Protein AF-W2T5T9-F1 (afdb_monomer_lite)

Foldseek 3Di:
DPPVVVVVVVVVQQQQAAADDPQFQDLVQQKKWKWKADPVDPFIAIEIWGPQHQFKIKFWPVNHPDQPIWMWIWGDGRVDIDIWTFPHWDDDPGMIMTTTDGDPDRNHHRPPDDQEHAHAQACDDPPDDRHDADDPVLQQVWWKKWKAFQQDDDDDPRDPVSVVVSNPRGHMDMATWGWDDDPPWTWIHGPPADSDAPSHGQTFMWTCSDPSHTYRFWTFRDKFFPDPDPPDTDRDHRPDGGIGGTTDGPHD

Sequence (252 aa):
MWLYIGLLSALQWAACMMDAEKTEWNRFGYLVKVLSEDPSEPRVIGCTGTLITPSLVLTASKCIASDKANSIVIYAKGPYHRKRAVGSIIKDGVLAVLEIHPIKDEMCPRPPAPRRLSRLPIKLSLTNAPWERINLSDLSEADCRITGFETVNGKTQLTLVSVANFSSIHATMRTPVHVLKDGDTLVVDVSSGSPVCWDDLGLPLECLLDKRGWTQVGLLHSVTRVIDDPNNFTLSECDNAAVYILYILFSD

InterPro domains:
  IPR009003 Peptidase S1, PA clan [SSF50494] (11-225)

Radius of gyration: 18.51 Å; chains: 1; bounding box: 41×60×48 Å

Structure (mmCIF, N/CA/C/O backbone):
data_AF-W2T5T9-F1
#
_entry.id   AF-W2T5T9-F1
#
loop_
_atom_site.group_PDB
_atom_site.id
_atom_site.type_symbol
_atom_site.label_atom_id
_atom_site.label_alt_id
_atom_site.label_comp_id
_atom_site.label_asym_id
_atom_site.label_entity_id
_atom_site.label_seq_id
_atom_site.pdbx_PDB_ins_code
_atom_site.Cartn_x
_atom_site.Cartn_y
_atom_site.Cartn_z
_atom_site.occupancy
_atom_site.B_iso_or_equiv
_atom_site.auth_seq_id
_atom_site.auth_comp_id
_atom_site.auth_asym_id
_atom_site.auth_atom_id
_atom_site.pdbx_PDB_model_num
ATOM 1 N N . MET A 1 1 ? -0.869 -38.887 15.220 1.00 41.12 1 MET A N 1
ATOM 2 C CA . MET A 1 1 ? -0.739 -37.924 16.340 1.00 41.12 1 MET A CA 1
ATOM 3 C C . MET A 1 1 ? 0.496 -37.008 16.250 1.00 41.12 1 MET A C 1
ATOM 5 O O . MET A 1 1 ? 0.665 -36.180 17.127 1.00 41.12 1 MET A O 1
ATOM 9 N N . TRP A 1 2 ? 1.310 -37.080 15.183 1.00 39.28 2 TRP A N 1
ATOM 10 C CA . TRP A 1 2 ? 2.491 -36.212 14.981 1.00 39.28 2 TRP A CA 1
ATOM 11 C C . TRP A 1 2 ? 2.401 -35.298 13.739 1.00 39.28 2 TRP A C 1
ATOM 13 O O . TRP A 1 2 ? 3.336 -34.571 13.440 1.00 39.28 2 TRP A O 1
ATOM 23 N N . LEU A 1 3 ? 1.260 -35.294 13.034 1.00 37.22 3 LEU A N 1
ATOM 24 C CA . LEU A 1 3 ? 1.005 -34.447 11.853 1.00 37.22 3 LEU A CA 1
ATOM 25 C C . LEU A 1 3 ? 0.236 -33.150 12.173 1.00 37.22 3 LEU A C 1
ATOM 27 O O . LEU A 1 3 ? 0.246 -32.223 11.374 1.00 37.22 3 LEU A O 1
ATOM 31 N N . TYR A 1 4 ? -0.382 -33.049 13.356 1.00 38.44 4 TYR A N 1
ATOM 32 C CA . TYR A 1 4 ? -1.163 -31.871 13.767 1.00 38.44 4 TYR A CA 1
ATOM 33 C C . TYR A 1 4 ? -0.335 -30.787 14.477 1.00 38.44 4 TYR A C 1
ATOM 35 O O . TYR A 1 4 ? -0.782 -29.649 14.582 1.00 38.44 4 TYR A O 1
ATOM 43 N N . ILE A 1 5 ? 0.884 -31.106 14.926 1.00 44.25 5 ILE A N 1
ATOM 44 C CA . ILE A 1 5 ? 1.759 -30.140 15.613 1.00 44.25 5 ILE A CA 1
ATOM 45 C C . ILE A 1 5 ? 2.453 -29.216 14.596 1.00 44.25 5 ILE A C 1
ATOM 47 O O . ILE A 1 5 ? 2.591 -28.026 14.860 1.00 44.25 5 ILE A O 1
ATOM 51 N N . GLY A 1 6 ? 2.775 -29.710 13.393 1.00 37.31 6 GLY A N 1
ATOM 52 C CA . GLY A 1 6 ? 3.416 -28.904 12.344 1.00 37.31 6 GLY A CA 1
ATOM 53 C C . GLY A 1 6 ? 2.540 -27.778 11.777 1.00 37.31 6 GLY A C 1
ATOM 54 O O . GLY A 1 6 ? 3.066 -26.745 11.372 1.00 37.31 6 GLY A O 1
ATOM 55 N N . LEU A 1 7 ? 1.208 -27.927 11.804 1.00 40.03 7 LEU A N 1
ATOM 56 C CA . LEU A 1 7 ? 0.282 -26.899 11.308 1.00 40.03 7 LEU A CA 1
ATOM 57 C C . LEU A 1 7 ? 0.044 -25.773 12.335 1.00 40.03 7 LEU A C 1
ATOM 59 O O . LEU A 1 7 ? -0.142 -24.619 11.960 1.00 40.03 7 LEU A O 1
ATOM 63 N N . LEU A 1 8 ? 0.123 -26.082 13.635 1.00 38.19 8 LEU A N 1
ATOM 64 C CA . LEU A 1 8 ? 0.067 -25.083 14.712 1.00 38.19 8 LEU A CA 1
ATOM 65 C C . LEU A 1 8 ? 1.355 -24.250 14.790 1.00 38.19 8 LEU A C 1
ATOM 67 O O . LEU A 1 8 ? 1.304 -23.073 15.146 1.00 38.19 8 LEU A O 1
ATOM 71 N N . SER A 1 9 ? 2.495 -24.817 14.382 1.00 39.62 9 SER A N 1
ATOM 72 C CA . SER A 1 9 ? 3.760 -24.086 14.271 1.00 39.62 9 SER A CA 1
ATOM 73 C C . SER A 1 9 ? 3.762 -23.053 13.146 1.00 39.62 9 SER A C 1
ATOM 75 O O . SER A 1 9 ? 4.475 -22.071 13.275 1.00 39.62 9 SER A O 1
ATOM 77 N N . ALA A 1 10 ? 2.960 -23.218 12.086 1.00 38.91 10 ALA A N 1
ATOM 78 C CA . ALA A 1 10 ? 2.821 -22.218 11.020 1.00 38.91 10 ALA A CA 1
ATOM 79 C C . ALA A 1 10 ? 1.930 -21.026 11.432 1.00 38.91 10 ALA A C 1
ATOM 81 O O . ALA A 1 10 ? 2.110 -19.913 10.945 1.00 38.91 10 ALA A O 1
ATOM 82 N N . LEU A 1 11 ? 1.012 -21.227 12.385 1.00 41.44 11 LEU A N 1
ATOM 83 C CA . LEU A 1 11 ? 0.093 -20.192 12.879 1.00 41.44 11 LEU A CA 1
ATOM 84 C C . LEU A 1 11 ? 0.734 -19.226 13.892 1.00 41.44 11 LEU A C 1
ATOM 86 O O . LEU A 1 11 ? 0.215 -18.133 14.104 1.00 41.44 11 LEU A O 1
ATOM 90 N N . GLN A 1 12 ? 1.887 -19.571 14.476 1.00 40.66 12 GLN A N 1
ATOM 91 C CA . GLN A 1 12 ? 2.657 -18.652 15.332 1.00 40.66 12 GLN A CA 1
ATOM 92 C C . GLN A 1 12 ? 3.414 -17.574 14.537 1.00 40.66 12 GLN A C 1
ATOM 94 O O . GLN A 1 12 ? 3.859 -16.582 15.108 1.00 40.66 12 GLN A O 1
ATOM 99 N N . TRP A 1 13 ? 3.514 -17.723 13.214 1.00 40.91 13 TRP A N 1
ATOM 100 C CA . TRP A 1 13 ? 4.255 -16.810 12.337 1.00 40.91 13 TRP A CA 1
ATOM 101 C C . TRP A 1 13 ? 3.391 -15.656 11.819 1.00 40.91 13 TRP A C 1
ATOM 103 O O . TRP A 1 13 ? 3.887 -14.778 11.124 1.00 40.91 13 TRP A O 1
ATOM 113 N N . ALA A 1 14 ? 2.115 -15.599 12.214 1.00 40.06 14 ALA A N 1
ATOM 114 C CA . ALA A 1 14 ? 1.273 -14.418 12.030 1.00 40.06 14 ALA A CA 1
ATOM 115 C C . ALA A 1 14 ? 1.485 -13.350 13.128 1.00 40.06 14 ALA A C 1
ATOM 117 O O . ALA A 1 14 ? 0.899 -12.275 13.062 1.00 40.06 14 ALA A O 1
ATOM 118 N N . ALA A 1 15 ? 2.345 -13.604 14.124 1.00 38.38 15 ALA A N 1
ATOM 119 C CA . ALA A 1 15 ? 2.695 -12.658 15.192 1.00 38.38 15 ALA A CA 1
ATOM 120 C C . ALA A 1 15 ? 3.864 -11.726 14.813 1.00 38.38 15 ALA A C 1
ATOM 122 O O . ALA A 1 15 ? 4.615 -11.254 15.672 1.00 38.38 15 ALA A O 1
ATOM 123 N N . CYS A 1 16 ? 4.025 -11.476 13.514 1.00 34.41 16 CYS A N 1
ATOM 124 C CA . CYS A 1 16 ? 4.972 -10.535 12.951 1.00 34.41 16 CYS A CA 1
ATOM 125 C C . CYS A 1 16 ? 4.603 -9.114 13.385 1.00 34.41 16 CYS A C 1
ATOM 127 O O . CYS A 1 16 ? 4.005 -8.380 12.614 1.00 34.41 16 CYS A O 1
ATOM 129 N N . MET A 1 17 ? 4.971 -8.702 14.598 1.00 43.78 17 MET A N 1
ATOM 130 C CA . MET A 1 17 ? 5.550 -7.378 14.761 1.00 43.78 17 MET A CA 1
ATOM 131 C C . MET A 1 17 ? 6.364 -7.234 16.031 1.00 43.78 17 MET A C 1
ATOM 133 O O . MET A 1 17 ? 6.067 -6.296 16.758 1.00 43.78 17 MET A O 1
ATOM 137 N N . MET A 1 18 ? 7.303 -8.179 16.331 1.00 34.66 18 MET A N 1
ATOM 138 C CA . MET A 1 18 ? 7.876 -8.365 17.653 1.00 34.66 18 MET A CA 1
ATOM 139 C C . MET A 1 18 ? 9.448 -8.603 18.030 1.00 34.66 18 MET A C 1
ATOM 141 O O . MET A 1 18 ? 9.665 -9.709 18.483 1.00 34.66 18 MET A O 1
ATOM 145 N N . ASP A 1 19 ? 10.487 -7.687 17.895 1.00 34.12 19 ASP A N 1
ATOM 146 C CA . ASP A 1 19 ? 11.784 -7.282 18.614 1.00 34.12 19 ASP A CA 1
ATOM 147 C C . ASP A 1 19 ? 12.855 -6.263 17.995 1.00 34.12 19 ASP A C 1
ATOM 149 O O . ASP A 1 19 ? 14.025 -6.303 18.370 1.00 34.12 19 ASP A O 1
ATOM 153 N N . ALA A 1 20 ? 12.544 -5.281 17.126 1.00 34.34 20 ALA A N 1
ATOM 154 C CA . ALA A 1 20 ? 13.566 -4.323 16.608 1.00 34.34 20 ALA A CA 1
ATOM 155 C C . ALA A 1 20 ? 14.057 -3.236 17.611 1.00 34.34 20 ALA A C 1
ATOM 157 O O . ALA A 1 20 ? 13.246 -2.582 18.277 1.00 34.34 20 ALA A O 1
ATOM 158 N N . GLU A 1 21 ? 15.373 -2.964 17.660 1.00 36.44 21 GLU A N 1
ATOM 159 C CA . GLU A 1 21 ? 15.980 -1.858 18.429 1.00 36.44 21 GLU A CA 1
ATOM 160 C C . GLU A 1 21 ? 15.360 -0.503 18.014 1.00 36.44 21 GLU A C 1
ATOM 162 O O . GLU A 1 21 ? 14.931 -0.329 16.876 1.00 36.44 21 GLU A O 1
ATOM 167 N N . LYS A 1 22 ? 15.290 0.507 18.898 1.00 39.47 22 LYS A N 1
ATOM 168 C CA . LYS A 1 22 ? 14.667 1.821 18.579 1.00 39.47 22 LYS A CA 1
ATOM 169 C C . LYS A 1 22 ? 15.273 2.491 17.328 1.00 39.47 22 LYS A C 1
ATOM 171 O O . LYS A 1 22 ? 14.609 3.290 16.675 1.00 39.47 22 LYS A O 1
ATOM 176 N N . THR A 1 23 ? 16.524 2.166 17.024 1.00 42.50 23 THR A N 1
ATOM 177 C CA . THR A 1 23 ? 17.316 2.551 15.843 1.00 42.50 23 THR A CA 1
ATOM 178 C C . THR A 1 23 ? 16.990 1.727 14.590 1.00 42.50 23 THR A C 1
ATOM 180 O O . THR A 1 23 ? 17.175 2.209 13.475 1.00 42.50 23 THR A O 1
ATOM 183 N N . GLU A 1 24 ? 16.482 0.507 14.756 1.00 43.09 24 GLU A N 1
ATOM 184 C CA . GLU A 1 24 ? 16.107 -0.440 13.698 1.00 43.09 24 GLU A CA 1
ATOM 185 C C . GLU A 1 24 ? 14.592 -0.477 13.432 1.00 43.09 24 GLU A C 1
ATOM 187 O O . GLU A 1 24 ? 14.132 -1.022 12.425 1.00 43.09 24 GLU A O 1
ATOM 192 N N . TRP A 1 25 ? 13.792 0.128 14.309 1.00 48.91 25 TRP A N 1
ATOM 193 C CA . TRP A 1 25 ? 12.347 0.158 14.173 1.00 48.91 25 TRP A CA 1
ATOM 194 C C . TRP A 1 25 ? 11.903 1.188 13.131 1.00 48.91 25 TRP A C 1
ATOM 196 O O . TRP A 1 25 ? 11.732 2.377 13.411 1.00 48.91 25 TRP A O 1
ATOM 206 N N . ASN A 1 26 ? 11.597 0.701 11.927 1.00 64.00 26 ASN A N 1
ATOM 207 C CA . ASN A 1 26 ? 10.837 1.488 10.969 1.00 64.00 26 ASN A CA 1
ATOM 208 C C . ASN A 1 26 ? 9.338 1.424 11.306 1.00 64.00 26 ASN A C 1
ATOM 210 O O . ASN A 1 26 ? 8.665 0.420 11.062 1.00 64.00 26 ASN A O 1
ATOM 214 N N . ARG A 1 27 ? 8.806 2.517 11.869 1.00 67.88 27 ARG A N 1
ATOM 215 C CA . ARG A 1 27 ? 7.380 2.688 12.213 1.00 67.88 27 ARG A CA 1
ATOM 216 C C . ARG A 1 27 ? 6.433 2.411 11.039 1.00 67.88 27 ARG A C 1
ATOM 218 O O . ARG A 1 27 ? 5.276 2.063 11.263 1.00 67.88 27 ARG A O 1
ATOM 225 N N . PHE A 1 28 ? 6.937 2.563 9.825 1.00 76.50 28 PHE A N 1
ATOM 226 C CA . PHE A 1 28 ? 6.231 2.396 8.568 1.00 76.50 28 PHE A CA 1
ATOM 227 C C . PHE A 1 28 ? 6.825 1.251 7.742 1.00 76.50 28 PHE A C 1
ATOM 229 O O . PHE A 1 28 ? 6.691 1.236 6.528 1.00 76.50 28 PHE A O 1
ATOM 236 N N . GLY A 1 29 ? 7.480 0.275 8.385 1.00 77.69 29 GLY A N 1
ATOM 237 C CA . GLY A 1 29 ? 8.130 -0.850 7.703 1.00 77.69 29 GLY A CA 1
ATOM 238 C C . GLY A 1 29 ? 7.180 -1.760 6.917 1.00 77.69 29 GLY A C 1
ATOM 239 O O . GLY A 1 29 ? 7.643 -2.544 6.098 1.00 77.69 29 GLY A O 1
ATOM 240 N N . TYR A 1 30 ? 5.867 -1.641 7.142 1.00 82.50 30 TYR A N 1
ATOM 241 C CA . TYR A 1 30 ? 4.842 -2.290 6.326 1.00 82.50 30 TYR A CA 1
ATOM 242 C C . TYR A 1 30 ? 4.629 -1.590 4.979 1.00 82.50 30 TYR A C 1
ATOM 244 O O . TYR A 1 30 ? 4.173 -2.235 4.040 1.00 82.50 30 TYR A O 1
ATOM 252 N N . LEU A 1 31 ? 4.953 -0.299 4.859 1.00 86.88 31 LEU A N 1
ATOM 253 C CA . LEU A 1 31 ? 4.871 0.416 3.593 1.00 86.88 31 LEU A CA 1
ATOM 254 C C . LEU A 1 31 ? 5.997 -0.028 2.673 1.00 86.88 31 LEU A C 1
ATOM 256 O O . LEU A 1 31 ? 7.166 -0.113 3.062 1.00 86.88 31 LEU A O 1
ATOM 260 N N . VAL A 1 32 ? 5.637 -0.258 1.420 1.00 90.75 32 VAL A N 1
ATOM 261 C CA . VAL A 1 32 ? 6.582 -0.615 0.373 1.00 90.75 32 VAL A CA 1
ATOM 262 C C . VAL A 1 32 ? 6.330 0.199 -0.878 1.00 90.75 32 VAL A C 1
ATOM 264 O O . VAL A 1 32 ? 5.219 0.661 -1.126 1.00 90.75 32 VAL A O 1
ATOM 267 N N . LYS A 1 33 ? 7.372 0.344 -1.688 1.00 91.19 33 LYS A N 1
ATOM 268 C CA . LYS A 1 33 ? 7.265 0.890 -3.037 1.00 91.19 33 LYS A CA 1
ATOM 269 C C . LYS A 1 33 ? 7.201 -0.249 -4.024 1.00 91.19 33 LYS A C 1
ATOM 271 O O . LYS A 1 33 ? 8.042 -1.145 -3.978 1.00 91.19 33 LYS A O 1
ATOM 276 N N . VAL A 1 34 ? 6.233 -0.198 -4.918 1.00 91.88 34 VAL A N 1
ATOM 277 C CA . VAL A 1 34 ? 6.094 -1.135 -6.025 1.00 91.88 34 VAL A CA 1
ATOM 278 C C . VAL A 1 34 ? 6.546 -0.412 -7.281 1.00 91.88 34 VAL A C 1
ATOM 280 O O . VAL A 1 34 ? 6.017 0.643 -7.616 1.00 91.88 34 VAL A O 1
ATOM 283 N N . LEU A 1 35 ? 7.550 -0.967 -7.950 1.00 91.06 35 LEU A N 1
ATOM 284 C CA . LEU A 1 35 ? 7.970 -0.548 -9.279 1.00 91.06 35 LEU A CA 1
ATOM 285 C C . LEU A 1 35 ? 7.570 -1.646 -10.255 1.00 91.06 35 LEU A C 1
ATOM 287 O O . LEU A 1 35 ? 7.956 -2.793 -10.046 1.00 91.06 35 LEU A O 1
ATOM 291 N N . SER A 1 36 ? 6.815 -1.315 -11.294 1.00 90.69 36 SER A N 1
ATOM 292 C CA . SER A 1 36 ? 6.376 -2.263 -12.317 1.00 90.69 36 SER A CA 1
ATOM 293 C C . SER A 1 36 ? 6.763 -1.770 -13.700 1.00 90.69 36 SER A C 1
ATOM 295 O O . SER A 1 36 ? 6.393 -0.670 -14.088 1.00 90.69 36 SER A O 1
ATOM 297 N N . GLU A 1 37 ? 7.444 -2.604 -14.468 1.00 89.88 37 GLU A N 1
ATOM 298 C CA . GLU A 1 37 ? 7.881 -2.311 -15.830 1.00 89.88 37 GLU A CA 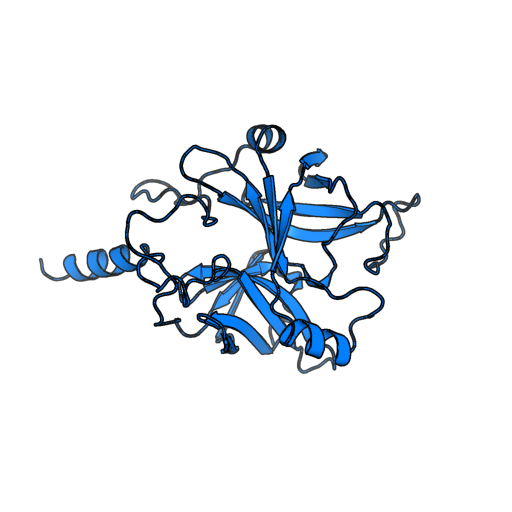1
ATOM 299 C C . GLU A 1 37 ? 7.230 -3.292 -16.802 1.00 89.88 37 GLU A C 1
ATOM 301 O O . GLU A 1 37 ? 7.302 -4.506 -16.597 1.00 89.88 37 GLU A O 1
ATOM 306 N N . ASP A 1 38 ? 6.603 -2.777 -17.858 1.00 86.81 38 ASP A N 1
ATOM 307 C CA . ASP A 1 38 ? 6.189 -3.612 -18.982 1.00 86.81 38 ASP A CA 1
ATOM 308 C C . ASP A 1 38 ? 7.371 -3.771 -19.951 1.00 86.81 38 ASP A C 1
ATOM 310 O O . ASP A 1 38 ? 7.885 -2.767 -20.428 1.00 86.81 38 ASP A O 1
ATOM 314 N N . PRO A 1 39 ? 7.808 -4.991 -20.307 1.00 83.50 39 PRO A N 1
ATOM 315 C CA . PRO A 1 39 ? 8.899 -5.170 -21.268 1.00 83.50 39 PRO A CA 1
ATOM 316 C C . PRO A 1 39 ? 8.606 -4.607 -22.673 1.00 83.50 39 PRO A C 1
ATOM 318 O O . PRO A 1 39 ? 9.530 -4.446 -23.469 1.00 83.50 39 PRO A O 1
ATOM 321 N N . SER A 1 40 ? 7.339 -4.352 -23.005 1.00 83.50 40 SER A N 1
ATOM 322 C CA . SER A 1 40 ? 6.900 -3.790 -24.285 1.00 83.50 40 SER A CA 1
ATOM 323 C C . SER A 1 40 ? 6.778 -2.263 -24.291 1.00 83.50 40 SER A C 1
ATOM 325 O O . SER A 1 40 ? 6.711 -1.675 -25.371 1.00 83.50 40 SER A O 1
ATOM 327 N N . GLU A 1 41 ? 6.815 -1.609 -23.126 1.00 79.06 41 GLU A N 1
ATOM 328 C CA . GLU A 1 41 ? 6.730 -0.153 -23.007 1.00 79.06 41 GLU A CA 1
ATOM 329 C C . GLU A 1 41 ? 7.919 0.406 -22.212 1.00 79.06 41 GLU A C 1
ATOM 331 O O . GLU A 1 41 ? 8.278 -0.128 -21.171 1.00 79.06 41 GLU A O 1
ATOM 336 N N . PRO A 1 42 ? 8.513 1.547 -22.601 1.00 74.19 42 PRO A N 1
ATOM 337 C CA . PRO A 1 42 ? 9.650 2.136 -21.882 1.00 74.19 42 PRO A CA 1
ATOM 338 C C . PRO A 1 42 ? 9.256 2.793 -20.540 1.00 74.19 42 PRO A C 1
ATOM 340 O O . PRO A 1 42 ? 9.956 3.680 -20.044 1.00 74.19 42 PRO A O 1
ATOM 343 N N . ARG A 1 43 ? 8.101 2.431 -19.974 1.00 76.50 43 ARG A N 1
ATOM 344 C CA . ARG A 1 43 ? 7.484 3.091 -18.826 1.00 76.50 43 ARG A CA 1
ATOM 345 C C . ARG A 1 43 ? 7.515 2.176 -17.607 1.00 76.50 43 ARG A C 1
ATOM 347 O O . ARG A 1 43 ? 7.012 1.058 -17.634 1.00 76.50 43 ARG A O 1
ATOM 354 N N . VAL A 1 44 ? 8.034 2.708 -16.503 1.00 82.38 44 VAL A N 1
ATOM 355 C CA . VAL A 1 44 ? 8.020 2.046 -15.193 1.00 82.38 44 VAL A CA 1
ATOM 356 C C . VAL A 1 44 ? 6.995 2.732 -14.306 1.00 82.38 44 VAL A C 1
ATOM 358 O O . VAL A 1 44 ? 7.149 3.906 -14.017 1.00 82.38 44 VAL A O 1
ATOM 361 N N . ILE A 1 45 ? 5.966 2.031 -13.850 1.00 83.81 45 ILE A N 1
ATOM 362 C CA . ILE A 1 45 ? 4.952 2.550 -12.928 1.00 83.81 45 ILE A CA 1
ATOM 363 C C . ILE A 1 45 ? 5.486 2.464 -11.494 1.00 83.81 45 ILE A C 1
ATOM 365 O O . ILE A 1 45 ? 5.948 1.406 -11.071 1.00 83.81 45 ILE A O 1
ATOM 369 N N . GLY A 1 46 ? 5.429 3.576 -10.758 1.00 85.25 46 GLY A N 1
ATOM 370 C CA . GLY A 1 46 ? 5.720 3.638 -9.326 1.00 85.25 46 GLY A CA 1
ATOM 371 C C . GLY A 1 46 ? 4.430 3.741 -8.518 1.00 85.25 46 GLY A C 1
ATOM 372 O O . GLY A 1 46 ? 3.552 4.520 -8.877 1.00 85.25 46 GLY A O 1
ATOM 373 N N . CYS A 1 47 ? 4.329 2.941 -7.462 1.00 87.69 47 CYS A N 1
ATOM 374 C CA . CYS A 1 47 ? 3.176 2.877 -6.575 1.00 87.69 47 CYS A CA 1
ATOM 375 C C . CYS A 1 47 ? 3.577 2.628 -5.124 1.00 87.69 47 CYS A C 1
ATOM 377 O O . CYS A 1 47 ? 4.683 2.158 -4.832 1.00 87.69 47 CYS A O 1
ATOM 379 N N . THR A 1 48 ? 2.617 2.823 -4.225 1.00 89.31 48 THR A N 1
ATOM 380 C CA . THR A 1 48 ? 2.687 2.362 -2.841 1.00 89.31 48 THR A CA 1
ATOM 381 C C . THR A 1 48 ? 2.014 0.991 -2.689 1.00 89.31 48 THR A C 1
ATOM 383 O O . THR A 1 48 ? 1.089 0.612 -3.407 1.00 89.31 48 THR A O 1
ATOM 386 N N . GLY A 1 49 ? 2.511 0.194 -1.755 1.00 90.56 49 GLY A N 1
ATOM 387 C CA . GLY A 1 49 ? 1.886 -1.049 -1.329 1.00 90.56 49 GLY A CA 1
ATOM 388 C C . GLY A 1 49 ? 2.071 -1.268 0.163 1.00 90.56 49 GLY A C 1
ATOM 389 O O . GLY A 1 49 ? 2.799 -0.538 0.838 1.00 90.56 49 GLY A O 1
ATOM 390 N N . THR A 1 50 ? 1.420 -2.305 0.674 1.00 89.19 50 THR A N 1
ATOM 391 C CA . THR A 1 50 ? 1.498 -2.714 2.077 1.00 89.19 50 THR A CA 1
ATOM 392 C C . THR A 1 50 ? 1.906 -4.179 2.182 1.00 89.19 50 THR A C 1
ATOM 394 O O . THR A 1 50 ? 1.294 -5.040 1.558 1.00 89.19 50 THR A O 1
ATOM 397 N N . LEU A 1 51 ? 2.925 -4.484 2.983 1.00 87.12 51 LEU A N 1
ATOM 398 C CA . LEU A 1 51 ? 3.251 -5.849 3.387 1.00 87.12 51 LEU A CA 1
ATOM 399 C C . LEU A 1 51 ? 2.141 -6.386 4.289 1.00 87.12 51 LEU A C 1
ATOM 401 O O . LEU A 1 51 ? 1.937 -5.894 5.397 1.00 87.12 51 LEU A O 1
ATOM 405 N N . ILE A 1 52 ? 1.445 -7.411 3.805 1.00 84.19 52 ILE A N 1
ATOM 406 C CA . ILE A 1 52 ? 0.376 -8.095 4.544 1.00 84.19 52 ILE A CA 1
ATOM 407 C C . ILE A 1 52 ? 0.877 -9.385 5.201 1.00 84.19 52 ILE A C 1
ATOM 409 O O . ILE A 1 52 ? 0.317 -9.843 6.193 1.00 84.19 52 ILE A O 1
ATOM 413 N N . THR A 1 53 ? 1.969 -9.946 4.678 1.00 81.06 53 THR A N 1
ATOM 414 C CA . THR A 1 53 ? 2.764 -11.011 5.301 1.00 81.06 53 THR A CA 1
ATOM 415 C C . THR A 1 53 ? 4.245 -10.785 4.968 1.00 81.06 53 THR A C 1
ATOM 417 O O . THR A 1 53 ? 4.562 -9.940 4.125 1.00 81.06 53 THR A O 1
ATOM 420 N N . PRO A 1 54 ? 5.185 -11.557 5.547 1.00 85.31 54 PRO A N 1
ATOM 421 C CA . PRO A 1 54 ? 6.592 -11.480 5.157 1.00 85.31 54 PRO A CA 1
ATOM 422 C C . PRO A 1 54 ? 6.891 -11.769 3.680 1.00 85.31 54 PRO A C 1
ATOM 424 O O . PRO A 1 54 ? 8.001 -11.492 3.231 1.00 85.31 54 PRO A O 1
ATOM 427 N N . SER A 1 55 ? 5.944 -12.338 2.932 1.00 87.75 55 SER A N 1
ATOM 428 C CA . SER A 1 55 ? 6.110 -12.713 1.525 1.00 87.75 55 SER A CA 1
ATOM 429 C C . SER A 1 55 ? 5.035 -12.151 0.599 1.00 87.75 55 SER A C 1
ATOM 431 O O . SER A 1 55 ? 5.101 -12.403 -0.598 1.00 87.75 55 SER A O 1
ATOM 433 N N . LEU A 1 56 ? 4.048 -11.417 1.118 1.00 90.38 56 LEU A N 1
ATOM 434 C CA . LEU A 1 56 ? 2.925 -10.909 0.336 1.00 90.38 56 LEU A CA 1
ATOM 435 C C . LEU A 1 56 ? 2.793 -9.399 0.502 1.00 90.38 56 LEU A C 1
ATOM 437 O O . LEU A 1 56 ? 2.747 -8.877 1.619 1.00 90.38 56 LEU A O 1
ATOM 441 N N . VAL A 1 57 ? 2.679 -8.714 -0.630 1.00 92.19 57 VAL A N 1
ATOM 442 C CA . VAL A 1 57 ? 2.416 -7.278 -0.724 1.00 92.19 57 VAL A CA 1
ATOM 443 C C . VAL A 1 57 ? 1.050 -7.069 -1.347 1.00 92.19 57 VAL A C 1
ATOM 445 O O . VAL A 1 57 ? 0.754 -7.640 -2.389 1.00 92.19 57 VAL A O 1
ATOM 448 N N . LEU A 1 58 ? 0.242 -6.217 -0.737 1.00 90.81 58 LEU A N 1
ATOM 449 C CA . LEU A 1 58 ? -1.033 -5.764 -1.262 1.00 90.81 58 LEU A CA 1
ATOM 450 C C . LEU A 1 58 ? -0.878 -4.365 -1.870 1.00 90.81 58 LEU A C 1
ATOM 452 O O . LEU A 1 58 ? -0.301 -3.473 -1.247 1.00 90.81 58 LEU A O 1
ATOM 456 N N . THR A 1 59 ? -1.393 -4.166 -3.078 1.00 92.38 59 THR A N 1
ATOM 457 C CA . THR A 1 59 ? -1.403 -2.875 -3.781 1.00 92.38 59 THR A CA 1
ATOM 458 C C . THR A 1 59 ? -2.616 -2.785 -4.719 1.00 92.38 59 THR A C 1
ATOM 460 O O . THR A 1 59 ? -3.423 -3.714 -4.801 1.00 92.38 59 THR A O 1
ATOM 463 N N . ALA A 1 60 ? -2.775 -1.664 -5.420 1.00 90.31 60 ALA A N 1
ATOM 464 C CA . ALA A 1 60 ? -3.804 -1.502 -6.442 1.00 90.31 60 ALA A CA 1
ATOM 465 C C . ALA A 1 60 ? -3.414 -2.251 -7.730 1.00 90.31 60 ALA A C 1
ATOM 467 O O . ALA A 1 60 ? -2.259 -2.219 -8.149 1.00 90.31 60 ALA A O 1
ATOM 468 N N . SER A 1 61 ? -4.370 -2.873 -8.425 1.00 89.94 61 SER A N 1
ATOM 469 C CA . SER A 1 61 ? -4.083 -3.601 -9.676 1.00 89.94 61 SER A CA 1
ATOM 470 C C . SER A 1 61 ? -3.543 -2.702 -10.793 1.00 89.94 61 SER A C 1
ATOM 472 O O . SER A 1 61 ? -2.716 -3.142 -11.591 1.00 89.94 61 SER A O 1
ATOM 474 N N . LYS A 1 62 ? -3.924 -1.418 -10.781 1.00 88.00 62 LYS A N 1
ATOM 475 C CA . LYS A 1 62 ? -3.406 -0.359 -11.666 1.00 88.00 62 LYS A CA 1
ATOM 476 C C . LYS A 1 62 ? -1.901 -0.103 -11.518 1.00 88.00 62 LYS A C 1
ATOM 478 O O . LYS A 1 62 ? -1.307 0.512 -12.397 1.00 88.00 62 LYS A O 1
ATOM 483 N N . CYS A 1 63 ? -1.282 -0.576 -10.439 1.00 88.38 63 CYS A N 1
ATOM 484 C CA . CYS A 1 63 ? 0.161 -0.480 -10.231 1.00 88.38 63 CYS A CA 1
ATOM 485 C C . CYS A 1 63 ? 0.965 -1.477 -11.058 1.00 88.38 63 CYS A C 1
ATOM 487 O O . CYS A 1 63 ? 2.186 -1.359 -11.138 1.00 88.38 63 CYS A O 1
ATOM 489 N N . ILE A 1 64 ? 0.296 -2.463 -11.655 1.00 91.56 64 ILE A N 1
ATOM 490 C CA . ILE A 1 64 ? 0.930 -3.517 -12.432 1.00 91.56 64 ILE A CA 1
ATOM 491 C C . ILE A 1 64 ? 0.675 -3.256 -13.910 1.00 91.56 64 ILE A C 1
ATOM 493 O O . ILE A 1 64 ? -0.449 -3.421 -14.386 1.00 91.56 64 ILE A O 1
ATOM 497 N N . ALA A 1 65 ? 1.738 -2.884 -14.624 1.00 86.25 65 ALA A N 1
ATOM 498 C CA . ALA A 1 65 ? 1.670 -2.423 -16.011 1.00 86.25 65 ALA A CA 1
ATOM 499 C C . ALA A 1 65 ? 1.012 -3.451 -16.950 1.00 86.25 65 ALA A C 1
ATOM 501 O O . ALA A 1 65 ? 0.147 -3.100 -17.746 1.00 86.25 65 ALA A O 1
ATOM 502 N N . SER A 1 66 ? 1.347 -4.733 -16.792 1.00 87.00 66 SER A N 1
ATOM 503 C CA . SER A 1 66 ? 0.713 -5.847 -17.500 1.00 87.00 66 SER A CA 1
ATOM 504 C C . SER A 1 66 ? 0.930 -7.168 -16.768 1.00 87.00 66 SER A C 1
ATOM 506 O O . SER A 1 66 ? 1.668 -7.242 -15.789 1.00 87.00 66 SER A O 1
ATOM 508 N N . ASP A 1 67 ? 0.288 -8.241 -17.227 1.00 81.94 67 ASP A N 1
ATOM 509 C CA . ASP A 1 67 ? 0.436 -9.575 -16.618 1.00 81.94 67 ASP A CA 1
ATOM 510 C C . ASP A 1 67 ? 1.824 -10.193 -16.851 1.00 81.94 67 ASP A C 1
ATOM 512 O O . ASP A 1 67 ? 2.183 -11.184 -16.220 1.00 81.94 67 ASP A O 1
ATOM 516 N N . LYS A 1 68 ? 2.617 -9.596 -17.749 1.00 84.38 68 LYS A N 1
ATOM 517 C CA . LYS A 1 68 ? 4.015 -9.955 -18.020 1.00 84.38 68 LYS A CA 1
ATOM 518 C C . LYS A 1 68 ? 4.996 -8.929 -17.456 1.00 84.38 68 LYS A C 1
ATOM 520 O O . LYS A 1 68 ? 6.175 -8.967 -17.806 1.00 84.38 68 LYS A O 1
ATOM 525 N N . ALA A 1 69 ? 4.514 -7.993 -16.642 1.00 86.06 69 ALA A N 1
ATOM 526 C CA . ALA A 1 69 ? 5.357 -6.953 -16.095 1.00 86.06 69 ALA A CA 1
ATOM 527 C C . ALA A 1 69 ? 6.401 -7.537 -15.139 1.00 86.06 69 ALA A C 1
ATOM 529 O O . ALA A 1 69 ? 6.115 -8.411 -14.319 1.00 86.06 69 ALA A O 1
ATOM 530 N N . ASN A 1 70 ? 7.610 -6.994 -15.220 1.00 91.25 70 ASN A N 1
ATOM 531 C CA . ASN A 1 70 ? 8.626 -7.217 -14.210 1.00 91.25 70 ASN A CA 1
ATOM 532 C C . ASN A 1 70 ? 8.365 -6.241 -13.070 1.00 91.25 70 ASN A C 1
ATOM 534 O O . ASN A 1 70 ? 8.337 -5.027 -13.278 1.00 91.25 70 ASN A O 1
ATOM 538 N N . SER A 1 71 ? 8.180 -6.758 -11.859 1.00 93.06 71 SER A N 1
ATOM 539 C CA . SER A 1 71 ? 7.933 -5.915 -10.694 1.00 93.06 71 SER A CA 1
ATOM 540 C C . SER A 1 71 ? 8.997 -6.099 -9.618 1.00 93.06 71 SER A C 1
ATOM 542 O O . SER A 1 71 ? 9.500 -7.199 -9.372 1.00 93.06 71 SER A O 1
ATOM 544 N N . ILE A 1 72 ? 9.338 -4.997 -8.957 1.00 93.62 72 ILE A N 1
ATOM 545 C CA . ILE A 1 72 ? 10.253 -4.949 -7.822 1.00 93.62 72 ILE A CA 1
ATOM 546 C C . ILE A 1 72 ? 9.550 -4.253 -6.663 1.00 93.62 72 ILE A C 1
ATOM 548 O O . ILE A 1 72 ? 8.945 -3.196 -6.821 1.00 93.62 72 ILE A O 1
ATOM 552 N N . VAL A 1 73 ? 9.695 -4.828 -5.478 1.00 93.12 73 VAL A N 1
ATOM 553 C CA . VAL A 1 73 ? 9.254 -4.247 -4.214 1.00 93.12 73 VAL A CA 1
ATOM 554 C C . VAL A 1 73 ? 10.461 -3.669 -3.487 1.00 93.12 73 VAL A C 1
ATOM 556 O O . VAL A 1 73 ? 11.459 -4.364 -3.274 1.00 93.12 73 VAL A O 1
ATOM 559 N N . ILE A 1 74 ? 10.369 -2.404 -3.083 1.00 89.88 74 ILE A N 1
ATOM 560 C CA . ILE A 1 74 ? 11.332 -1.747 -2.201 1.00 89.88 74 ILE A CA 1
ATOM 561 C C . ILE A 1 74 ? 10.708 -1.621 -0.819 1.00 89.88 74 ILE A C 1
ATOM 563 O O . ILE A 1 74 ? 9.665 -0.993 -0.663 1.00 89.88 74 ILE A O 1
ATOM 567 N N . TYR A 1 75 ? 11.360 -2.198 0.181 1.00 87.31 75 TYR A N 1
ATOM 568 C CA . TYR A 1 75 ? 10.889 -2.199 1.560 1.00 87.31 75 TYR A CA 1
ATOM 569 C C . TYR A 1 75 ? 11.974 -1.675 2.494 1.00 87.31 75 TYR A C 1
ATOM 571 O O . TYR A 1 75 ? 13.171 -1.731 2.182 1.00 87.31 75 TYR A O 1
ATOM 579 N N . ALA A 1 76 ? 11.558 -1.158 3.643 1.00 81.31 76 ALA A N 1
ATOM 580 C CA . ALA A 1 76 ? 12.492 -0.665 4.636 1.00 81.31 76 ALA A CA 1
ATOM 581 C C . ALA A 1 76 ? 13.098 -1.791 5.482 1.00 81.31 76 ALA A C 1
ATOM 583 O O . ALA A 1 76 ? 12.431 -2.752 5.859 1.00 81.31 76 ALA A O 1
ATOM 584 N N . LYS A 1 77 ? 14.371 -1.628 5.838 1.00 76.31 77 LYS A N 1
ATOM 585 C CA . LYS A 1 77 ? 15.099 -2.452 6.800 1.00 76.31 77 LYS A CA 1
ATOM 586 C C . LYS A 1 77 ? 15.940 -1.550 7.703 1.00 76.31 77 LYS A C 1
ATOM 588 O O . LYS A 1 77 ? 17.041 -1.143 7.325 1.00 76.31 77 LYS A O 1
ATOM 593 N N . GLY A 1 78 ? 15.430 -1.263 8.899 1.00 68.88 78 GLY A N 1
ATOM 594 C CA . GLY A 1 78 ? 16.048 -0.292 9.799 1.00 68.88 78 GLY A CA 1
ATOM 595 C C . GLY A 1 78 ? 16.208 1.066 9.105 1.00 68.88 78 GLY A C 1
ATOM 596 O O . GLY A 1 78 ? 15.226 1.555 8.538 1.00 68.88 78 GLY A O 1
ATOM 597 N N . PRO A 1 79 ? 17.418 1.656 9.087 1.00 66.88 79 PRO A N 1
ATOM 598 C CA . PRO A 1 79 ? 17.677 2.915 8.387 1.00 66.88 79 PRO A CA 1
ATOM 599 C C . PRO A 1 79 ? 17.878 2.751 6.867 1.00 66.88 79 PRO A C 1
ATOM 601 O O . PRO A 1 79 ? 18.016 3.746 6.158 1.00 66.88 79 PRO A O 1
ATOM 604 N N . TYR A 1 80 ? 17.917 1.519 6.349 1.00 77.62 80 TYR A N 1
ATOM 605 C CA . TYR A 1 80 ? 18.197 1.219 4.942 1.00 77.62 80 TYR A CA 1
ATOM 606 C C . TYR A 1 80 ? 16.963 0.704 4.199 1.00 77.62 80 TYR A C 1
ATOM 608 O O . TYR A 1 80 ? 15.937 0.389 4.795 1.00 77.62 80 TYR A O 1
ATOM 616 N N . HIS A 1 81 ? 17.087 0.563 2.878 1.00 83.31 81 HIS A N 1
ATOM 617 C CA . HIS A 1 81 ? 16.050 0.012 2.010 1.00 83.31 81 HIS A CA 1
ATOM 618 C C . HIS A 1 81 ? 16.595 -1.163 1.207 1.00 83.31 81 HIS A C 1
ATOM 620 O O . HIS A 1 81 ? 17.771 -1.204 0.840 1.00 83.31 81 HIS A O 1
ATOM 626 N N . ARG A 1 82 ? 15.739 -2.149 0.950 1.00 87.94 82 ARG A N 1
ATOM 627 C CA . ARG A 1 82 ? 16.079 -3.360 0.202 1.00 87.94 82 ARG A CA 1
ATOM 628 C C . ARG A 1 82 ? 15.101 -3.563 -0.938 1.00 87.94 82 ARG A C 1
ATOM 630 O O . ARG A 1 82 ? 13.933 -3.213 -0.829 1.00 87.94 82 ARG A O 1
ATOM 637 N N . LYS A 1 83 ? 15.597 -4.165 -2.018 1.00 91.88 83 LYS A N 1
ATOM 638 C CA . LYS A 1 83 ? 14.820 -4.490 -3.216 1.00 91.88 83 LYS A CA 1
ATOM 639 C C . LYS A 1 83 ? 14.568 -5.998 -3.286 1.00 91.88 83 LYS A C 1
ATOM 641 O O . LYS A 1 83 ? 15.451 -6.797 -2.951 1.00 91.88 83 LYS A O 1
ATOM 646 N N . ARG A 1 84 ? 13.374 -6.389 -3.723 1.00 93.06 84 ARG A N 1
ATOM 647 C CA . ARG A 1 84 ? 12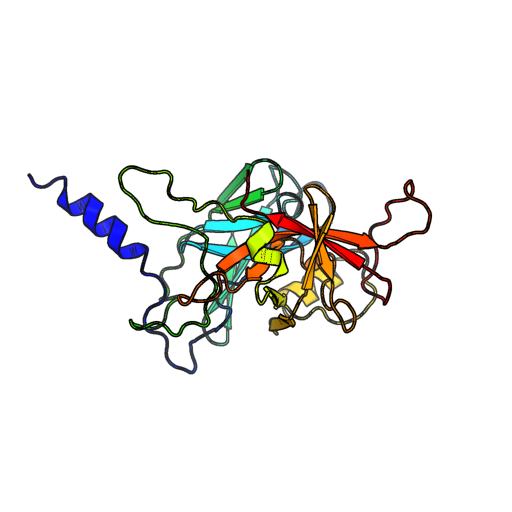.977 -7.778 -3.988 1.00 93.06 84 ARG A CA 1
ATOM 648 C C . ARG A 1 84 ? 12.277 -7.855 -5.327 1.00 93.06 84 ARG A C 1
ATOM 650 O O . ARG A 1 84 ? 11.385 -7.058 -5.582 1.00 93.06 84 ARG A O 1
ATOM 657 N N . ALA A 1 85 ? 12.671 -8.818 -6.149 1.00 94.12 85 ALA A N 1
ATOM 658 C CA . ALA A 1 85 ? 11.884 -9.170 -7.318 1.00 94.12 85 ALA A CA 1
ATOM 659 C C . ALA A 1 85 ? 10.562 -9.801 -6.867 1.00 94.12 85 ALA A C 1
ATOM 661 O O . ALA A 1 85 ? 10.527 -10.544 -5.878 1.00 94.12 85 ALA A O 1
ATOM 662 N N . VAL A 1 86 ? 9.500 -9.486 -7.594 1.00 95.31 86 VAL A N 1
ATOM 663 C CA . VAL A 1 86 ? 8.202 -10.137 -7.457 1.00 95.31 86 VAL A CA 1
ATOM 664 C C . VAL A 1 86 ? 8.252 -11.461 -8.214 1.00 95.31 86 VAL A C 1
ATOM 666 O O . VAL A 1 86 ? 8.639 -11.498 -9.379 1.00 95.31 86 VAL A O 1
ATOM 669 N N . GLY A 1 87 ? 7.924 -12.550 -7.524 1.00 91.81 87 GLY A N 1
ATOM 670 C CA . GLY A 1 87 ? 7.899 -13.900 -8.083 1.00 91.81 87 GLY A CA 1
ATOM 671 C C . GLY A 1 87 ? 6.578 -14.231 -8.772 1.00 91.81 87 GLY A C 1
ATOM 672 O O . GLY A 1 87 ? 6.583 -14.885 -9.811 1.00 91.81 87 GLY A O 1
ATOM 673 N N . SER A 1 88 ? 5.458 -13.769 -8.215 1.00 93.00 88 SER A N 1
ATOM 674 C CA . SER A 1 88 ? 4.129 -13.958 -8.798 1.00 93.00 88 SER A CA 1
ATOM 675 C C . SER A 1 88 ? 3.226 -12.756 -8.516 1.00 93.00 88 SER A C 1
ATOM 677 O O . SER A 1 88 ? 3.410 -12.035 -7.532 1.00 93.00 88 SER A O 1
ATOM 679 N N . ILE A 1 89 ? 2.271 -12.515 -9.415 1.00 93.62 89 ILE A N 1
ATOM 680 C CA . ILE A 1 89 ? 1.295 -11.429 -9.316 1.00 93.62 89 ILE A CA 1
ATOM 681 C C . ILE A 1 89 ? -0.092 -12.035 -9.477 1.00 93.62 89 ILE A C 1
ATOM 683 O O . ILE A 1 89 ? -0.378 -12.673 -10.488 1.00 93.62 89 ILE A O 1
ATOM 687 N N . ILE A 1 90 ? -0.956 -11.805 -8.495 1.00 92.19 90 ILE A N 1
ATOM 688 C CA . ILE A 1 90 ? -2.362 -12.201 -8.532 1.00 92.19 90 ILE A CA 1
ATOM 689 C C . ILE A 1 90 ? -3.192 -10.923 -8.539 1.00 92.19 90 ILE A C 1
ATOM 691 O O . ILE A 1 90 ? -3.120 -10.134 -7.599 1.00 92.19 90 ILE A O 1
ATOM 695 N N . LYS A 1 91 ? -3.966 -10.707 -9.603 1.00 90.50 91 LYS A N 1
ATOM 696 C CA . LYS A 1 91 ? -4.923 -9.599 -9.702 1.00 90.50 91 LYS A CA 1
ATOM 697 C C . LYS A 1 91 ? -6.319 -10.120 -9.392 1.00 90.50 91 LYS A C 1
ATOM 699 O O . LYS A 1 91 ? -6.734 -11.118 -9.972 1.00 90.50 91 LYS A O 1
ATOM 704 N N . ASP A 1 92 ? -7.031 -9.419 -8.522 1.00 84.12 92 ASP A N 1
ATOM 705 C CA . ASP A 1 92 ? -8.446 -9.656 -8.246 1.00 84.12 92 ASP A CA 1
ATOM 706 C C . ASP A 1 92 ? -9.190 -8.322 -8.353 1.00 84.12 92 ASP A C 1
ATOM 708 O O . ASP A 1 92 ? -9.101 -7.450 -7.482 1.00 84.12 92 ASP A O 1
ATOM 712 N N . GLY A 1 93 ? -9.810 -8.113 -9.518 1.00 86.25 93 GLY A N 1
ATOM 713 C CA . GLY A 1 93 ? -10.419 -6.850 -9.922 1.00 86.25 93 GLY A CA 1
ATOM 714 C C . GLY A 1 93 ? -9.466 -5.655 -9.790 1.00 86.25 93 GLY A C 1
ATOM 715 O O . GLY A 1 93 ? -8.558 -5.425 -10.591 1.00 86.25 93 GLY A O 1
ATOM 716 N N . VAL A 1 94 ? -9.710 -4.856 -8.762 1.00 85.00 94 VAL A N 1
ATOM 717 C CA . VAL A 1 94 ? -9.022 -3.594 -8.459 1.00 85.00 94 VAL A CA 1
ATOM 718 C C . VAL A 1 94 ? -7.803 -3.749 -7.544 1.00 85.00 94 VAL A C 1
ATOM 720 O O . VAL A 1 94 ? -7.057 -2.786 -7.347 1.00 85.00 94 VAL A O 1
ATOM 723 N N . LEU A 1 95 ? -7.590 -4.945 -6.996 1.00 87.81 95 LEU A N 1
ATOM 724 C CA . LEU A 1 95 ? -6.502 -5.273 -6.083 1.00 87.81 95 LEU A CA 1
ATOM 725 C C . LEU A 1 95 ? -5.456 -6.145 -6.777 1.00 87.81 95 LEU A C 1
ATOM 727 O O . LEU A 1 95 ? -5.765 -6.940 -7.665 1.00 87.81 95 LEU A O 1
ATOM 731 N N . ALA A 1 96 ? -4.205 -6.010 -6.349 1.00 91.25 96 ALA A N 1
ATOM 732 C CA . ALA A 1 96 ? -3.136 -6.928 -6.703 1.00 91.25 96 ALA A CA 1
ATOM 733 C C . ALA A 1 96 ? -2.383 -7.385 -5.454 1.00 91.25 96 ALA A C 1
ATOM 735 O O . ALA A 1 96 ? -2.015 -6.579 -4.596 1.00 91.25 96 ALA A O 1
ATOM 736 N N . VAL A 1 97 ? -2.130 -8.689 -5.388 1.00 92.69 97 VAL A N 1
ATOM 737 C CA . VAL A 1 97 ? -1.260 -9.323 -4.402 1.00 92.69 97 VAL A CA 1
ATOM 738 C C . VAL A 1 97 ? 0.015 -9.763 -5.108 1.00 92.69 97 VAL A C 1
ATOM 740 O O . VAL A 1 97 ? -0.031 -10.494 -6.098 1.00 92.69 97 VAL A O 1
ATOM 743 N N . LEU A 1 98 ? 1.153 -9.297 -4.605 1.00 94.19 98 LEU A N 1
ATOM 744 C CA . LEU A 1 98 ? 2.478 -9.597 -5.132 1.00 94.19 98 LEU A CA 1
ATOM 745 C C . LEU A 1 98 ? 3.182 -10.548 -4.176 1.00 94.19 98 LEU A C 1
ATOM 747 O O . LEU A 1 98 ? 3.330 -10.246 -2.989 1.00 94.19 98 LEU A O 1
ATOM 751 N N . GLU A 1 99 ? 3.651 -11.672 -4.697 1.00 94.19 99 GLU A N 1
ATOM 752 C CA . GLU A 1 99 ? 4.478 -12.604 -3.949 1.00 94.19 99 GLU A CA 1
ATOM 753 C C . GLU A 1 99 ? 5.949 -12.225 -4.098 1.00 94.19 99 GLU A C 1
ATOM 755 O O . GLU A 1 99 ? 6.481 -12.123 -5.203 1.00 94.19 99 GLU A O 1
ATOM 760 N N . ILE A 1 100 ? 6.628 -12.036 -2.974 1.00 93.56 100 ILE A N 1
ATOM 761 C CA . ILE A 1 100 ? 8.068 -11.801 -2.908 1.00 93.56 100 ILE A CA 1
ATOM 762 C C . ILE A 1 100 ? 8.733 -12.920 -2.118 1.00 93.56 100 ILE A C 1
ATOM 764 O O . ILE A 1 100 ? 8.115 -13.572 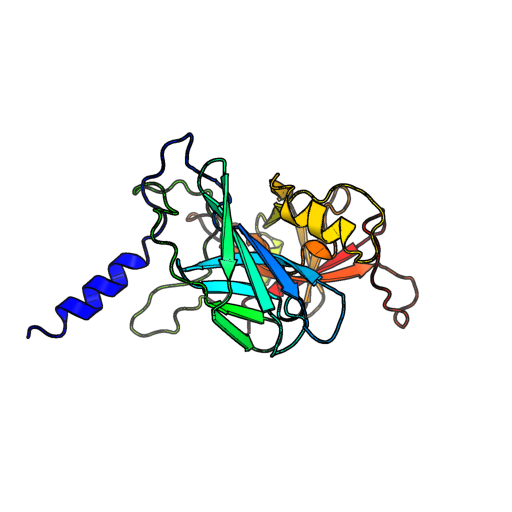-1.275 1.00 93.56 100 ILE A O 1
ATOM 768 N N . HIS A 1 101 ? 10.035 -13.111 -2.336 1.00 91.31 101 HIS A N 1
ATOM 769 C CA . HIS A 1 101 ? 10.791 -14.018 -1.480 1.00 91.31 101 HIS A CA 1
ATOM 770 C C . HIS A 1 101 ? 10.657 -13.587 -0.006 1.00 91.31 101 HIS A C 1
ATOM 772 O O . HIS A 1 101 ? 10.915 -12.409 0.280 1.00 91.31 101 HIS A O 1
ATOM 778 N N . PRO A 1 102 ? 10.307 -14.506 0.918 1.00 87.50 102 PRO A N 1
ATOM 779 C CA . PRO A 1 102 ? 10.012 -14.158 2.299 1.00 87.50 102 PRO A CA 1
ATOM 780 C C . PRO A 1 102 ? 11.112 -13.319 2.949 1.00 87.50 102 PRO A C 1
ATOM 782 O O . PRO A 1 102 ? 12.298 -13.673 2.939 1.00 87.50 102 PRO A O 1
ATOM 785 N N . ILE A 1 103 ? 10.712 -12.203 3.547 1.00 84.75 103 ILE A N 1
ATOM 786 C CA . ILE A 1 103 ? 11.582 -11.370 4.362 1.00 84.75 103 ILE A CA 1
ATOM 787 C C . ILE A 1 103 ? 11.791 -12.104 5.689 1.00 84.75 103 ILE A C 1
ATOM 789 O O . ILE A 1 103 ? 10.906 -12.171 6.531 1.00 84.75 103 ILE A O 1
ATOM 793 N N . LYS A 1 104 ? 12.983 -12.683 5.854 1.00 78.38 104 LYS A N 1
ATOM 794 C CA . LYS A 1 104 ? 13.389 -13.411 7.072 1.00 78.38 104 LYS A CA 1
ATOM 795 C C . LYS A 1 104 ? 13.804 -12.494 8.226 1.00 78.38 104 LYS A C 1
ATOM 797 O O . LYS A 1 104 ? 14.130 -12.984 9.300 1.00 78.38 104 LYS A O 1
ATOM 802 N N . ASP A 1 105 ? 13.867 -11.191 7.971 1.00 67.88 105 ASP A N 1
ATOM 803 C CA . ASP A 1 105 ? 14.210 -10.192 8.976 1.00 67.88 105 ASP A CA 1
ATOM 804 C C . ASP A 1 105 ? 13.019 -10.016 9.941 1.00 67.88 105 ASP A C 1
ATOM 806 O O . ASP A 1 105 ? 11.863 -10.090 9.518 1.00 67.88 105 ASP A O 1
ATOM 810 N N . GLU A 1 106 ? 13.279 -9.759 11.226 1.00 60.28 106 GLU A N 1
ATOM 811 C CA . GLU A 1 106 ? 12.228 -9.397 12.183 1.00 60.28 106 GLU A CA 1
ATOM 812 C C . GLU A 1 106 ? 11.642 -8.030 11.786 1.00 60.28 106 GLU A C 1
ATOM 814 O O . GLU A 1 106 ? 12.158 -6.976 12.144 1.00 60.28 106 GLU A O 1
ATOM 819 N N . MET A 1 107 ? 10.549 -8.015 11.017 1.00 56.31 107 MET A N 1
ATOM 820 C CA . MET A 1 107 ? 9.889 -6.776 10.553 1.00 56.31 107 MET A CA 1
ATOM 821 C C . MET A 1 107 ? 9.115 -6.032 11.662 1.00 56.31 107 MET A C 1
ATOM 823 O O . MET A 1 107 ? 8.093 -5.394 11.434 1.00 56.31 107 MET A O 1
ATOM 827 N N . CYS A 1 108 ? 9.492 -6.257 12.912 1.00 51.50 108 CYS A N 1
ATOM 828 C CA . CYS A 1 108 ? 8.549 -6.647 13.929 1.00 51.50 108 CYS A CA 1
ATOM 829 C C . CYS A 1 108 ? 9.176 -6.384 15.344 1.00 51.50 108 CYS A C 1
ATOM 831 O O . CYS A 1 108 ? 10.177 -7.052 15.470 1.00 51.50 108 CYS A O 1
ATOM 833 N N . PRO A 1 109 ? 8.679 -5.522 16.330 1.00 48.72 109 PRO A N 1
ATOM 834 C CA . PRO A 1 109 ? 9.061 -5.211 17.818 1.00 48.72 109 PRO A CA 1
ATOM 835 C C . PRO A 1 109 ? 8.307 -5.772 19.148 1.00 48.72 109 PRO A C 1
ATOM 837 O O . PRO A 1 109 ? 7.131 -5.462 19.243 1.00 48.72 109 PRO A O 1
ATOM 840 N N . ARG A 1 110 ? 8.843 -6.644 20.090 1.00 43.84 110 ARG A N 1
ATOM 841 C CA . ARG A 1 110 ? 8.170 -7.734 20.958 1.00 43.84 110 ARG A CA 1
ATOM 842 C C . ARG A 1 110 ? 6.824 -7.447 21.672 1.00 43.84 110 ARG A C 1
ATOM 844 O O . ARG A 1 110 ? 6.548 -6.282 21.935 1.00 43.84 110 ARG A O 1
ATOM 851 N N . PRO A 1 111 ? 5.967 -8.448 22.056 1.00 45.47 111 PRO A N 1
ATOM 852 C CA . PRO A 1 111 ? 4.708 -8.124 22.733 1.00 45.47 111 PRO A CA 1
ATOM 853 C C . PRO A 1 111 ? 4.994 -7.603 24.127 1.00 45.47 111 PRO A C 1
ATOM 855 O O . PRO A 1 111 ? 5.800 -8.208 24.834 1.00 45.47 111 PRO A O 1
ATOM 858 N N . PRO A 1 112 ? 4.292 -6.545 24.561 1.00 50.94 112 PRO A N 1
ATOM 859 C CA . PRO A 1 112 ? 3.156 -5.897 23.893 1.00 50.94 112 PRO A CA 1
ATOM 860 C C . PRO A 1 112 ? 3.560 -4.868 22.817 1.00 50.94 112 PRO A C 1
ATOM 862 O O . PRO A 1 112 ? 4.202 -3.861 23.115 1.00 50.94 112 PRO A O 1
ATOM 865 N N . ALA A 1 113 ? 3.082 -5.068 21.582 1.00 46.47 113 ALA A N 1
ATOM 866 C CA . ALA A 1 113 ? 3.287 -4.115 20.497 1.00 46.47 113 ALA A CA 1
ATOM 867 C C . ALA A 1 113 ? 2.546 -2.788 20.782 1.00 46.47 113 ALA A C 1
ATOM 869 O O . ALA A 1 113 ? 1.389 -2.786 21.221 1.00 46.47 113 ALA A O 1
ATOM 870 N N . PRO A 1 114 ? 3.162 -1.628 20.520 1.00 54.53 114 PRO A N 1
ATOM 871 C CA . PRO A 1 114 ? 2.502 -0.340 20.691 1.00 54.53 114 PRO A CA 1
ATOM 872 C C . PRO A 1 114 ? 1.381 -0.150 19.657 1.00 54.53 114 PRO A C 1
ATOM 874 O O . PRO A 1 114 ? 1.560 -0.445 18.478 1.00 54.53 114 PRO A O 1
ATOM 877 N N . ARG A 1 115 ? 0.244 0.427 20.087 1.00 55.19 115 ARG A N 1
ATOM 878 C CA . ARG A 1 115 ? -1.039 0.615 19.349 1.00 55.19 115 ARG A CA 1
ATOM 879 C C . ARG A 1 115 ? -0.983 1.440 18.040 1.00 55.19 115 ARG A C 1
ATOM 881 O O . ARG A 1 115 ? -1.995 1.967 17.585 1.00 55.19 115 ARG A O 1
ATOM 888 N N . ARG A 1 116 ? 0.202 1.674 17.477 1.00 58.56 116 ARG A N 1
ATOM 889 C CA . ARG A 1 116 ? 0.459 2.662 16.416 1.00 58.56 116 ARG A CA 1
ATOM 890 C C . ARG A 1 116 ? 0.580 2.057 15.015 1.00 58.56 116 ARG A C 1
ATOM 892 O O . ARG A 1 116 ? 0.548 2.836 14.061 1.00 58.56 116 ARG A O 1
ATOM 899 N N . LEU A 1 117 ? 0.736 0.737 14.918 1.00 65.12 117 LEU A N 1
ATOM 900 C CA . LEU A 1 117 ? 0.846 -0.007 13.664 1.00 65.12 117 LEU A CA 1
ATOM 901 C C . LEU A 1 117 ? -0.539 -0.233 13.059 1.00 65.12 117 LEU A C 1
ATOM 903 O O . LEU A 1 117 ? -1.502 -0.458 13.794 1.00 65.12 117 LEU A O 1
ATOM 907 N N . SER A 1 118 ? -0.616 -0.128 11.736 1.00 71.12 118 SER A N 1
ATOM 908 C CA . SER A 1 118 ? -1.827 -0.442 10.989 1.00 71.12 118 SER A CA 1
ATOM 909 C C . SER A 1 118 ? -1.961 -1.951 10.839 1.00 71.12 118 SER A C 1
ATOM 911 O O . SER A 1 118 ? -0.975 -2.640 10.579 1.00 71.12 118 SER A O 1
ATOM 913 N N . ARG A 1 119 ? -3.168 -2.469 11.038 1.00 77.19 119 ARG A N 1
ATOM 914 C CA . ARG A 1 119 ? -3.503 -3.888 10.874 1.00 77.19 119 ARG A CA 1
ATOM 915 C C . ARG A 1 119 ? -4.533 -4.060 9.768 1.00 77.19 119 ARG A C 1
ATOM 917 O O . ARG A 1 119 ? -5.343 -3.168 9.546 1.00 77.19 119 ARG A O 1
ATOM 924 N N . LEU A 1 120 ? -4.574 -5.230 9.146 1.00 76.44 120 LEU A N 1
ATOM 925 C CA . LEU A 1 120 ? -5.709 -5.591 8.299 1.00 76.44 120 LEU A CA 1
ATOM 926 C C . LEU A 1 120 ? -6.957 -5.878 9.154 1.00 76.44 120 LEU A C 1
ATOM 928 O O . LEU A 1 120 ? -6.813 -6.308 10.306 1.00 76.44 120 LEU A O 1
ATOM 932 N N . PRO A 1 121 ? -8.173 -5.684 8.611 1.00 74.75 121 PRO A N 1
ATOM 933 C CA . PRO A 1 121 ? -9.435 -5.986 9.278 1.00 74.75 121 PRO A CA 1
ATOM 934 C C . PRO A 1 121 ? -9.660 -7.500 9.244 1.00 74.75 121 PRO A C 1
ATOM 936 O O . PRO A 1 121 ? -10.523 -8.018 8.543 1.00 74.75 121 PRO A O 1
ATOM 939 N N . ILE A 1 122 ? -8.804 -8.234 9.951 1.00 72.81 122 ILE A N 1
ATOM 940 C CA . ILE A 1 122 ? -8.820 -9.689 9.998 1.00 72.81 122 ILE A CA 1
ATOM 941 C C . ILE A 1 122 ? -9.136 -10.128 11.421 1.00 72.81 122 ILE A C 1
ATOM 943 O O . ILE A 1 122 ? -8.429 -9.801 12.379 1.00 72.81 122 ILE A O 1
ATOM 947 N N . LYS A 1 123 ? -10.179 -10.942 11.545 1.00 70.69 123 LYS A N 1
ATOM 948 C CA . LYS A 1 123 ? -10.558 -11.635 12.766 1.00 70.69 123 LYS A CA 1
ATOM 949 C C . LYS A 1 123 ? -10.317 -13.125 12.576 1.00 70.69 123 LYS A C 1
ATOM 951 O O . LYS A 1 123 ? -11.117 -13.833 11.972 1.00 70.69 123 LYS A O 1
ATOM 956 N N . LEU A 1 124 ? -9.204 -13.604 13.128 1.00 67.69 124 LEU A N 1
ATOM 957 C CA . LEU A 1 124 ? -8.858 -15.022 13.094 1.00 67.69 124 LEU A CA 1
ATOM 958 C C . LEU A 1 124 ? -9.971 -15.849 13.754 1.00 67.69 124 LEU A C 1
ATOM 960 O O . LEU A 1 124 ? -10.253 -15.700 14.944 1.00 67.69 124 LEU A O 1
ATOM 964 N N . SER A 1 125 ? -10.601 -16.714 12.965 1.00 71.56 125 SER A N 1
ATOM 965 C CA . SER A 1 125 ? -11.621 -17.663 13.400 1.00 71.56 125 SER A CA 1
ATOM 966 C C . SER A 1 125 ? -11.428 -18.982 12.661 1.00 71.56 125 SER A C 1
ATOM 968 O O . SER A 1 125 ? -11.068 -18.991 11.488 1.00 71.56 125 SER A O 1
ATOM 970 N N . LEU A 1 126 ? -11.679 -20.101 13.343 1.00 75.25 126 LEU A N 1
ATOM 971 C CA . LEU A 1 126 ? -11.667 -21.431 12.723 1.00 75.25 126 LEU A CA 1
ATOM 972 C C . LEU A 1 126 ? -12.971 -21.745 11.978 1.00 75.25 126 LEU A C 1
ATOM 974 O O . LEU A 1 126 ? -13.019 -22.697 11.208 1.00 75.25 126 LEU A O 1
ATOM 978 N N . THR A 1 127 ? -14.033 -20.983 12.241 1.00 77.56 127 THR A N 1
ATOM 979 C CA . THR A 1 127 ? -15.389 -21.277 11.754 1.00 77.56 127 THR A CA 1
ATOM 980 C C . THR A 1 127 ? -15.926 -20.232 10.790 1.00 77.56 127 THR A C 1
ATOM 982 O O . THR A 1 127 ? -16.894 -20.501 10.088 1.00 77.56 127 THR A O 1
ATOM 985 N N . ASN A 1 128 ? -15.330 -19.040 10.768 1.00 72.19 128 ASN A N 1
ATOM 986 C CA . ASN A 1 128 ? -15.833 -17.904 10.005 1.00 72.19 128 ASN A CA 1
ATOM 987 C C . ASN A 1 128 ? -14.762 -17.419 9.035 1.00 72.19 128 ASN A C 1
ATOM 989 O O . ASN A 1 128 ? -13.570 -17.633 9.264 1.00 72.19 128 ASN A O 1
ATOM 993 N N . ALA A 1 129 ? -15.197 -16.721 7.985 1.00 68.38 129 ALA A N 1
ATOM 994 C CA . ALA A 1 129 ? -14.282 -16.019 7.101 1.00 68.38 129 ALA A CA 1
ATOM 995 C C . ALA A 1 129 ? -13.366 -15.091 7.925 1.00 68.38 129 ALA A C 1
ATOM 997 O O . ALA A 1 129 ? -13.846 -14.424 8.847 1.00 68.38 129 ALA A O 1
ATOM 998 N N . PRO A 1 130 ? -12.058 -15.058 7.622 1.00 67.06 130 PRO A N 1
ATOM 999 C CA . PRO A 1 130 ? -11.094 -14.296 8.406 1.00 67.06 130 PRO A CA 1
ATOM 1000 C C . PRO A 1 130 ? -11.277 -12.784 8.246 1.00 67.06 130 PRO A C 1
ATOM 1002 O O . PRO A 1 130 ? -10.806 -12.037 9.093 1.00 67.06 130 PRO A O 1
ATOM 1005 N N . TRP A 1 131 ? -11.957 -12.324 7.196 1.00 68.44 131 TRP A N 1
ATOM 1006 C CA . TRP A 1 131 ? -12.192 -10.908 6.935 1.00 68.44 131 TRP A CA 1
ATOM 1007 C C . TRP A 1 131 ? -13.328 -10.356 7.795 1.00 68.44 131 TRP A C 1
ATOM 1009 O O . TRP A 1 131 ? -14.449 -10.867 7.790 1.00 68.44 131 TRP A O 1
ATOM 1019 N N . GLU A 1 132 ? -13.025 -9.296 8.537 1.00 74.06 132 GLU A N 1
ATOM 1020 C CA . GLU A 1 132 ? -14.005 -8.518 9.275 1.00 74.06 132 GLU A CA 1
ATOM 1021 C C . GLU A 1 132 ? -14.580 -7.452 8.347 1.00 74.06 132 GLU A C 1
ATOM 1023 O O . GLU A 1 132 ? -13.860 -6.601 7.827 1.00 74.06 132 GLU A O 1
ATOM 1028 N N . ARG A 1 133 ? -15.895 -7.519 8.126 1.00 75.50 133 ARG A N 1
ATOM 1029 C CA . ARG A 1 133 ? -16.598 -6.520 7.327 1.00 75.50 133 ARG A CA 1
ATOM 1030 C C . ARG A 1 133 ? -16.540 -5.176 8.035 1.00 75.50 133 ARG A C 1
ATOM 1032 O O . ARG A 1 133 ? -16.939 -5.066 9.194 1.00 75.50 133 ARG A O 1
ATOM 1039 N N . ILE A 1 134 ? -16.077 -4.166 7.314 1.00 80.56 134 ILE A N 1
ATOM 1040 C CA . ILE A 1 134 ? -16.046 -2.793 7.798 1.00 80.56 134 ILE A CA 1
ATOM 1041 C C . ILE A 1 134 ? -17.389 -2.149 7.483 1.00 80.56 134 ILE A C 1
ATOM 1043 O O . ILE A 1 134 ? -17.799 -2.078 6.325 1.00 80.56 134 ILE A O 1
ATOM 1047 N N . ASN A 1 135 ? -18.078 -1.682 8.520 1.00 80.00 135 ASN A N 1
ATOM 1048 C CA . ASN A 1 135 ? -19.297 -0.917 8.338 1.00 80.00 135 ASN A CA 1
ATOM 1049 C C . ASN A 1 135 ? -18.943 0.517 7.924 1.00 80.00 135 ASN A C 1
ATOM 1051 O O . ASN A 1 135 ? -18.243 1.228 8.642 1.00 80.00 135 ASN A O 1
ATOM 1055 N N . LEU A 1 136 ? -19.440 0.943 6.764 1.00 76.56 136 LEU A N 1
ATOM 1056 C CA . LEU A 1 136 ? -19.140 2.254 6.189 1.00 76.56 136 LEU A CA 1
ATOM 1057 C C . LEU A 1 136 ? -19.582 3.416 7.083 1.00 76.56 136 LEU A C 1
ATOM 1059 O O . LEU A 1 136 ? -18.928 4.455 7.078 1.00 76.56 136 LEU A O 1
ATOM 1063 N N . SER A 1 137 ? -20.670 3.254 7.846 1.00 79.00 137 SER A N 1
ATOM 1064 C CA . SER A 1 137 ? -21.139 4.299 8.769 1.00 79.00 137 SER A CA 1
ATOM 1065 C C . SER A 1 137 ? -20.142 4.577 9.886 1.00 79.00 137 SER A C 1
ATOM 1067 O O . SER A 1 137 ? -20.034 5.704 10.354 1.00 79.00 137 SER A O 1
ATOM 1069 N N . ASP A 1 138 ? -19.383 3.561 10.286 1.00 82.25 138 ASP A N 1
ATOM 1070 C CA . ASP A 1 138 ? -18.429 3.681 11.382 1.00 82.25 138 ASP A CA 1
ATOM 1071 C C . ASP A 1 138 ? -17.186 4.464 10.925 1.00 82.25 138 ASP A C 1
ATOM 1073 O O . ASP A 1 138 ? -16.457 5.007 11.749 1.00 82.25 138 ASP A O 1
ATOM 1077 N N . LEU A 1 139 ? -16.951 4.566 9.607 1.00 84.19 139 LEU A N 1
ATOM 1078 C CA . LEU A 1 139 ? -15.808 5.277 9.031 1.00 84.19 139 LEU A CA 1
ATOM 1079 C C . LEU A 1 139 ? -15.974 6.794 9.029 1.00 84.19 139 LEU A C 1
ATOM 1081 O O . LEU A 1 139 ? -14.983 7.495 9.206 1.00 84.19 139 LEU A O 1
ATOM 1085 N N . SER A 1 140 ? -17.193 7.312 8.846 1.00 81.94 140 SER A N 1
ATOM 1086 C CA . SER A 1 140 ? -17.433 8.764 8.839 1.00 81.94 140 SER A CA 1
ATOM 1087 C C . SER A 1 140 ? -17.215 9.412 10.206 1.00 81.94 140 SER A C 1
ATOM 1089 O O . SER A 1 140 ? -16.898 10.596 10.283 1.00 81.94 140 SER A O 1
ATOM 1091 N N . GLU A 1 141 ? -17.378 8.641 11.282 1.00 84.31 141 GLU A N 1
ATOM 1092 C CA . GLU A 1 141 ? -17.178 9.098 12.662 1.00 84.31 141 GLU A CA 1
ATOM 1093 C C . GLU A 1 141 ? -15.784 8.743 13.208 1.00 84.31 141 GLU A C 1
ATOM 1095 O O . GLU A 1 141 ? -15.400 9.213 14.280 1.00 84.31 141 GLU A O 1
ATOM 1100 N N . ALA A 1 142 ? -15.021 7.910 12.492 1.00 88.50 142 ALA A N 1
ATOM 1101 C CA . ALA A 1 142 ? -13.716 7.444 12.933 1.00 88.50 142 ALA A CA 1
ATOM 1102 C C . ALA A 1 142 ? -12.593 8.437 12.611 1.00 88.50 142 ALA A C 1
ATOM 1104 O O . ALA A 1 142 ? -12.562 9.083 11.563 1.00 88.50 142 ALA A O 1
ATOM 1105 N N . ASP A 1 143 ? -11.583 8.461 13.483 1.00 90.12 143 ASP A N 1
ATOM 1106 C CA . ASP A 1 143 ? -10.314 9.117 13.186 1.00 90.12 143 ASP A CA 1
ATOM 1107 C C . ASP A 1 143 ? -9.582 8.325 12.095 1.00 90.12 143 ASP A C 1
ATOM 1109 O O . ASP A 1 143 ? -9.067 7.227 12.344 1.00 90.12 143 ASP A O 1
ATOM 1113 N N . CYS A 1 144 ? -9.515 8.891 10.892 1.00 88.69 144 CYS A N 1
ATOM 1114 C CA . CYS A 1 144 ? -8.835 8.300 9.747 1.00 88.69 144 CYS A CA 1
ATOM 1115 C C . CYS A 1 144 ? -7.578 9.083 9.357 1.00 88.69 144 CYS A C 1
ATOM 1117 O O . CYS A 1 144 ? -7.426 10.283 9.602 1.00 88.69 144 CYS A O 1
ATOM 1119 N N . ARG A 1 145 ? -6.630 8.375 8.748 1.00 87.00 145 ARG A N 1
ATOM 1120 C CA . ARG A 1 145 ? -5.393 8.937 8.219 1.00 87.00 145 ARG A CA 1
ATOM 1121 C C . ARG A 1 145 ? -4.916 8.163 7.004 1.00 87.00 145 ARG A C 1
ATOM 1123 O O . ARG A 1 145 ? -5.236 6.992 6.817 1.00 87.00 145 ARG A O 1
ATOM 1130 N N . ILE A 1 146 ? -4.043 8.811 6.261 1.00 85.56 146 ILE A N 1
ATOM 1131 C CA . ILE A 1 146 ? -3.265 8.214 5.184 1.00 85.56 146 ILE A CA 1
ATOM 1132 C C . ILE A 1 146 ? -1.793 8.207 5.591 1.00 85.56 146 ILE A C 1
ATOM 1134 O O . ILE A 1 146 ? -1.319 9.152 6.232 1.00 85.56 146 ILE A O 1
ATOM 1138 N N . THR A 1 147 ? -1.076 7.140 5.249 1.00 83.56 147 THR A N 1
ATOM 1139 C CA . THR A 1 147 ? 0.359 7.015 5.534 1.00 83.56 147 THR A CA 1
ATOM 1140 C C . THR A 1 147 ? 1.076 6.539 4.276 1.00 83.56 147 THR A C 1
ATOM 1142 O O . THR A 1 147 ? 0.758 5.469 3.766 1.00 83.56 147 THR A O 1
ATOM 1145 N N . GLY A 1 148 ? 2.031 7.329 3.782 1.00 82.19 148 GLY A N 1
ATOM 1146 C CA . GLY A 1 148 ? 2.686 7.127 2.485 1.00 82.19 148 GLY A CA 1
ATOM 1147 C C . GLY A 1 148 ? 4.128 7.584 2.450 1.00 82.19 148 GLY A C 1
ATOM 114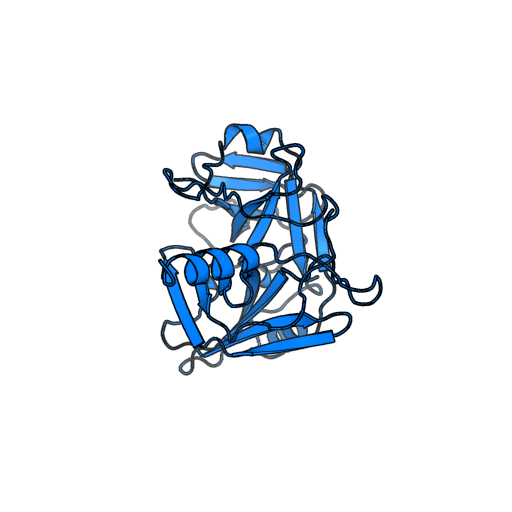8 O O . GLY A 1 148 ? 4.729 7.853 3.491 1.00 82.19 148 GLY A O 1
ATOM 1149 N N . PHE A 1 149 ? 4.671 7.707 1.244 1.00 81.31 149 PHE A N 1
ATOM 1150 C CA . PHE A 1 149 ? 5.985 8.298 1.017 1.00 81.31 149 PHE A CA 1
ATOM 1151 C C . PHE A 1 149 ? 5.837 9.764 0.622 1.00 81.31 149 PHE A C 1
ATOM 1153 O O . PHE A 1 149 ? 4.888 10.126 -0.054 1.00 81.31 149 PHE A O 1
ATOM 1160 N N . GLU A 1 150 ? 6.763 10.612 1.059 1.00 75.50 150 GLU A N 1
ATOM 1161 C CA . GLU A 1 150 ? 6.790 12.001 0.612 1.00 75.50 150 GLU A CA 1
ATOM 1162 C C . GLU A 1 150 ? 7.071 12.050 -0.890 1.00 75.50 150 GLU A C 1
ATOM 1164 O O . GLU A 1 150 ? 8.098 11.558 -1.373 1.00 75.50 150 GLU A O 1
ATOM 1169 N N . THR A 1 151 ? 6.157 12.677 -1.617 1.00 65.38 151 THR A N 1
ATOM 1170 C CA . THR A 1 151 ? 6.312 13.009 -3.027 1.00 65.38 151 THR A CA 1
ATOM 1171 C C . THR A 1 151 ? 6.971 14.379 -3.133 1.00 65.38 151 THR A C 1
ATOM 1173 O O . THR A 1 151 ? 6.464 15.373 -2.611 1.00 65.38 151 THR A O 1
ATOM 1176 N N . VAL A 1 152 ? 8.129 14.461 -3.789 1.00 58.84 152 VAL A N 1
ATOM 1177 C CA . VAL A 1 152 ? 8.806 15.749 -3.994 1.00 58.84 152 VAL A CA 1
ATOM 1178 C C . VAL A 1 152 ? 8.084 16.507 -5.105 1.00 58.84 152 VAL A C 1
ATOM 1180 O O . VAL A 1 152 ? 7.994 16.020 -6.228 1.00 58.84 152 VAL A O 1
ATOM 1183 N N . ASN A 1 153 ? 7.566 17.684 -4.740 1.00 50.53 153 ASN A N 1
ATOM 1184 C CA . ASN A 1 153 ? 6.808 18.638 -5.551 1.00 50.53 153 ASN A CA 1
ATOM 1185 C C . ASN A 1 153 ? 7.056 18.585 -7.069 1.00 50.53 153 ASN A C 1
ATOM 1187 O O . ASN A 1 153 ? 8.170 18.829 -7.531 1.00 50.53 153 ASN A O 1
ATOM 1191 N N . GLY A 1 154 ? 5.944 18.469 -7.803 1.00 49.19 154 GLY A N 1
ATOM 1192 C CA . GLY A 1 154 ? 5.658 19.293 -8.978 1.00 49.19 154 GLY A CA 1
ATOM 1193 C C . GLY A 1 154 ? 6.288 18.846 -10.296 1.00 49.19 154 GLY A C 1
ATOM 1194 O O . GLY A 1 154 ? 7.492 18.958 -10.499 1.00 49.19 154 GLY A O 1
ATOM 1195 N N . LYS A 1 155 ? 5.426 18.480 -11.251 1.00 41.28 155 LYS A N 1
ATOM 1196 C CA . LYS A 1 155 ? 5.732 18.230 -12.672 1.00 41.28 155 LYS A CA 1
ATOM 1197 C C . LYS A 1 155 ? 6.594 17.010 -12.943 1.00 41.28 155 LYS A C 1
ATOM 1199 O O . LYS A 1 155 ? 7.761 17.118 -13.299 1.00 41.28 155 LYS A O 1
ATOM 1204 N N . THR A 1 156 ? 5.997 15.831 -12.919 1.00 38.03 156 THR A N 1
ATOM 1205 C CA . THR A 1 156 ? 6.471 14.807 -13.850 1.00 38.03 156 THR A CA 1
ATOM 1206 C C . THR A 1 156 ? 5.305 13.970 -14.329 1.00 38.03 156 THR A C 1
ATOM 1208 O O . THR A 1 156 ? 4.840 13.050 -13.667 1.00 38.03 156 THR A O 1
ATOM 1211 N N . GLN A 1 157 ? 4.881 14.244 -15.558 1.00 41.31 157 GLN A N 1
ATOM 1212 C CA . GLN A 1 157 ? 4.489 13.166 -16.447 1.00 41.31 157 GLN A CA 1
ATOM 1213 C C . GLN A 1 157 ? 5.546 12.058 -16.335 1.00 41.31 157 GLN A C 1
ATOM 1215 O O . GLN A 1 157 ? 6.745 12.332 -16.439 1.00 41.31 157 GLN A O 1
ATOM 1220 N N . LEU A 1 158 ? 5.083 10.846 -16.037 1.00 48.94 158 LEU A N 1
ATOM 1221 C CA . LEU A 1 158 ? 5.871 9.652 -15.744 1.00 48.94 158 LEU A CA 1
ATOM 1222 C C . LEU A 1 158 ? 7.039 9.488 -16.736 1.00 48.94 158 LEU A C 1
ATOM 1224 O O . LEU A 1 158 ? 6.875 8.974 -17.838 1.00 48.94 158 LEU A O 1
ATOM 1228 N N . THR A 1 159 ? 8.213 9.975 -16.347 1.00 49.06 159 THR A N 1
ATOM 1229 C CA . THR A 1 159 ? 9.473 9.924 -17.098 1.00 49.06 159 THR A CA 1
ATOM 1230 C C . THR A 1 159 ? 10.483 9.170 -16.239 1.00 49.06 159 THR A C 1
ATOM 1232 O O . THR A 1 159 ? 10.360 9.143 -15.018 1.00 49.06 159 THR A O 1
ATOM 1235 N N . LEU A 1 160 ? 11.505 8.554 -16.840 1.00 48.78 160 LEU A N 1
ATOM 1236 C CA . LEU A 1 160 ? 12.498 7.733 -16.119 1.00 48.78 160 LEU A CA 1
ATOM 1237 C C . LEU A 1 160 ? 13.124 8.443 -14.893 1.00 48.78 160 LEU A C 1
ATOM 1239 O O . LEU A 1 160 ? 13.499 7.795 -13.917 1.00 48.78 160 LEU A O 1
ATOM 1243 N N . VAL A 1 161 ? 13.181 9.779 -14.918 1.00 47.88 161 VAL A N 1
ATOM 1244 C CA . VAL A 1 161 ? 13.681 10.632 -13.828 1.00 47.88 161 VAL A CA 1
ATOM 1245 C C . VAL A 1 161 ? 12.752 10.634 -12.602 1.00 47.88 161 VAL A C 1
ATOM 1247 O O . VAL A 1 161 ? 13.243 10.607 -11.474 1.00 47.88 161 VAL A O 1
ATOM 1250 N N . SER A 1 162 ? 11.425 10.605 -12.785 1.00 60.41 162 SER A N 1
ATOM 1251 C CA . SER A 1 162 ? 10.474 10.592 -11.659 1.00 60.41 162 SER A CA 1
ATOM 1252 C C . SER A 1 162 ? 10.500 9.268 -10.900 1.00 60.41 162 SER A C 1
ATOM 1254 O O . SER A 1 162 ? 10.457 9.251 -9.672 1.00 60.41 162 SER A O 1
ATOM 1256 N N . VAL A 1 163 ? 10.688 8.158 -11.616 1.00 61.50 163 VAL A N 1
ATOM 1257 C CA . VAL A 1 163 ? 10.823 6.818 -11.027 1.00 61.50 163 VAL A CA 1
ATOM 1258 C C . VAL A 1 163 ? 12.122 6.692 -10.235 1.00 61.50 163 VAL A C 1
ATOM 1260 O O . VAL A 1 163 ? 12.127 6.104 -9.155 1.00 61.50 163 VAL A O 1
ATOM 1263 N N . ALA A 1 164 ? 13.223 7.271 -10.726 1.00 62.19 164 ALA A N 1
ATOM 1264 C CA . ALA A 1 164 ? 14.489 7.287 -9.997 1.00 62.19 164 ALA A CA 1
ATOM 1265 C C . ALA A 1 164 ? 14.355 8.032 -8.655 1.00 62.19 164 ALA A C 1
ATOM 1267 O O . ALA A 1 164 ? 14.760 7.500 -7.615 1.00 62.19 164 ALA A O 1
ATOM 1268 N N . ASN A 1 165 ? 13.709 9.202 -8.659 1.00 66.00 165 ASN A N 1
ATOM 1269 C CA . ASN A 1 165 ? 13.412 9.973 -7.449 1.00 66.00 165 ASN A CA 1
ATOM 1270 C C . ASN A 1 165 ? 12.496 9.194 -6.495 1.00 66.00 165 ASN A C 1
ATOM 1272 O O . ASN A 1 165 ? 12.843 8.994 -5.330 1.00 66.00 165 ASN A O 1
ATOM 1276 N N . PHE A 1 166 ? 11.383 8.647 -6.991 1.00 70.94 166 PHE A N 1
ATOM 1277 C CA . PHE A 1 166 ? 10.496 7.816 -6.179 1.00 70.94 166 PHE A CA 1
ATOM 1278 C C . PHE A 1 166 ? 11.227 6.597 -5.596 1.00 70.94 166 PHE A C 1
ATOM 1280 O O . PHE A 1 166 ? 11.037 6.258 -4.434 1.00 70.94 166 PHE A O 1
ATOM 1287 N N . SER A 1 167 ? 12.129 5.957 -6.340 1.00 73.06 167 SER A N 1
ATOM 1288 C CA . SER A 1 167 ? 12.866 4.785 -5.852 1.00 73.06 167 SER A CA 1
ATOM 1289 C C . SER A 1 167 ? 13.886 5.083 -4.742 1.00 73.06 167 SER A C 1
ATOM 1291 O O . SER A 1 167 ? 14.320 4.145 -4.074 1.00 73.06 167 SER A O 1
ATOM 1293 N N . SER A 1 168 ? 14.280 6.351 -4.563 1.00 75.12 168 SER A N 1
ATOM 1294 C CA . SER A 1 168 ? 15.394 6.783 -3.703 1.00 75.12 168 SER A CA 1
ATOM 1295 C C . SER A 1 168 ? 14.981 7.676 -2.531 1.00 75.12 168 SER A C 1
ATOM 1297 O O . SER A 1 168 ? 15.669 7.706 -1.509 1.00 75.12 168 SER A O 1
ATOM 1299 N N . ILE A 1 169 ? 13.856 8.381 -2.641 1.00 75.62 169 ILE A N 1
ATOM 1300 C CA . ILE A 1 169 ? 13.293 9.180 -1.552 1.00 75.62 169 ILE A CA 1
ATOM 1301 C C . ILE A 1 169 ? 12.477 8.248 -0.667 1.00 75.62 169 ILE A C 1
ATOM 1303 O O . ILE A 1 169 ? 11.514 7.649 -1.125 1.00 75.62 169 ILE A O 1
ATOM 1307 N N . HIS A 1 170 ? 12.842 8.108 0.601 1.00 77.38 170 HIS A N 1
ATOM 1308 C CA . HIS A 1 170 ? 12.153 7.197 1.522 1.00 77.38 170 HIS A CA 1
ATOM 1309 C C . HIS A 1 170 ? 11.529 7.893 2.731 1.00 77.38 170 HIS A C 1
ATOM 1311 O O . HIS A 1 170 ? 11.096 7.226 3.671 1.00 77.38 170 HIS A O 1
ATOM 1317 N N . ALA A 1 171 ? 11.489 9.227 2.718 1.00 79.31 171 ALA A N 1
ATOM 1318 C CA . ALA A 1 171 ? 10.764 9.982 3.726 1.00 79.31 171 ALA A CA 1
ATOM 1319 C C . ALA A 1 171 ? 9.280 9.596 3.682 1.00 79.31 171 ALA A C 1
ATOM 1321 O O . ALA A 1 171 ? 8.723 9.354 2.612 1.00 79.31 171 ALA A O 1
ATOM 1322 N N . THR A 1 172 ? 8.667 9.466 4.853 1.00 78.75 172 THR A N 1
ATOM 1323 C CA . THR A 1 172 ? 7.286 9.001 5.000 1.00 78.75 172 THR A CA 1
ATOM 1324 C C . THR A 1 172 ? 6.396 10.139 5.456 1.00 78.75 172 THR A C 1
ATOM 1326 O O . THR A 1 172 ? 6.706 10.789 6.456 1.00 78.75 172 THR A O 1
ATOM 1329 N N . MET A 1 173 ? 5.253 10.300 4.802 1.00 79.44 173 MET A N 1
ATOM 1330 C CA . MET A 1 173 ? 4.229 11.268 5.168 1.00 79.44 173 MET A CA 1
ATOM 1331 C C . MET A 1 173 ? 3.074 10.608 5.914 1.00 79.44 173 MET A C 1
ATOM 1333 O O . MET A 1 173 ? 2.782 9.421 5.745 1.00 79.44 173 MET A O 1
ATOM 1337 N N . ARG A 1 174 ? 2.387 11.398 6.739 1.00 82.56 174 ARG A N 1
ATOM 1338 C CA . ARG A 1 174 ? 1.165 10.972 7.415 1.00 82.56 174 ARG A CA 1
ATOM 1339 C C . ARG A 1 174 ? 0.229 12.150 7.598 1.00 82.56 174 ARG A C 1
ATOM 1341 O O . ARG A 1 174 ? 0.596 13.107 8.280 1.00 82.56 174 ARG A O 1
ATOM 1348 N N . THR A 1 175 ? -0.992 12.007 7.104 1.00 81.19 175 THR A N 1
ATOM 1349 C CA . THR A 1 175 ? -1.953 13.111 7.048 1.00 81.19 175 THR A CA 1
ATOM 1350 C C . THR A 1 175 ? -3.303 12.650 7.587 1.00 81.19 175 THR A C 1
ATOM 1352 O O . THR A 1 175 ? -3.771 11.581 7.189 1.00 81.19 175 THR A O 1
ATOM 1355 N N . PRO A 1 176 ? -3.905 13.383 8.543 1.00 84.81 176 PRO A N 1
ATOM 1356 C CA . PRO A 1 176 ? -5.268 13.109 8.983 1.00 84.81 176 PRO A CA 1
ATOM 1357 C C . PRO A 1 176 ? -6.239 13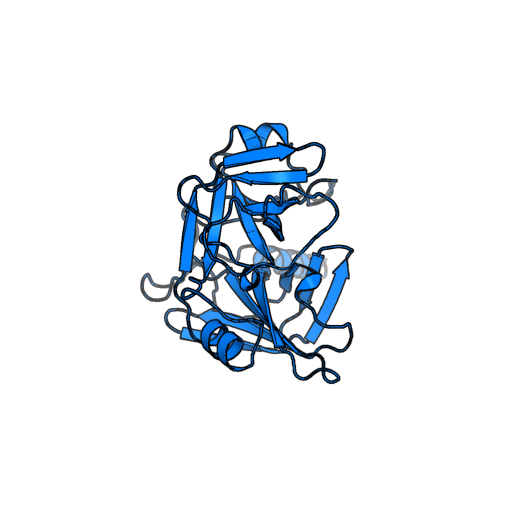.411 7.845 1.00 84.81 176 PRO A C 1
ATOM 1359 O O . PRO A 1 176 ? -6.011 14.339 7.069 1.00 84.81 176 PRO A O 1
ATOM 1362 N N . VAL A 1 177 ? -7.306 12.629 7.745 1.00 85.06 177 VAL A N 1
ATOM 1363 C CA . VAL A 1 177 ? -8.281 12.785 6.668 1.00 85.06 177 VAL A CA 1
ATOM 1364 C C . VAL A 1 177 ? -9.704 12.623 7.169 1.00 85.06 177 VAL A C 1
ATOM 1366 O O . VAL A 1 177 ? -9.948 11.887 8.126 1.00 85.06 177 VAL A O 1
ATOM 1369 N N . HIS A 1 178 ? -10.637 13.280 6.487 1.00 85.38 178 HIS A N 1
ATOM 1370 C CA . HIS A 1 178 ? -12.062 13.113 6.730 1.00 85.38 178 HIS A CA 1
ATOM 1371 C C . HIS A 1 178 ? -12.661 12.216 5.653 1.00 85.38 178 HIS A C 1
ATOM 1373 O O . HIS A 1 178 ? -12.495 12.458 4.459 1.00 85.38 178 HIS A O 1
ATOM 1379 N N . VAL A 1 179 ? -13.338 11.154 6.080 1.00 85.06 179 VAL A N 1
ATOM 1380 C CA . VAL A 1 179 ? -14.001 10.227 5.166 1.00 85.06 179 VAL A CA 1
ATOM 1381 C C . VAL A 1 179 ? -15.390 10.767 4.844 1.00 85.06 179 VAL A C 1
ATOM 1383 O O . VAL A 1 179 ? -16.248 10.870 5.717 1.00 85.06 179 VAL A O 1
ATOM 1386 N N . LEU A 1 180 ? -15.602 11.100 3.576 1.00 82.06 180 LEU A N 1
ATOM 1387 C CA . LEU A 1 180 ? -16.885 11.478 3.006 1.00 82.06 180 LEU A CA 1
ATOM 1388 C C . LEU A 1 180 ? -17.448 10.288 2.224 1.00 82.06 180 LEU A C 1
ATOM 1390 O O . LEU A 1 180 ? -16.748 9.618 1.463 1.00 82.06 180 LEU A O 1
ATOM 1394 N N . LYS A 1 181 ? -18.736 10.016 2.412 1.00 75.62 181 LYS A N 1
ATOM 1395 C CA . LYS A 1 181 ? -19.437 8.972 1.666 1.00 75.62 181 LYS A CA 1
ATOM 1396 C C . LYS A 1 181 ? -20.151 9.593 0.470 1.00 75.62 181 LYS A C 1
ATOM 1398 O O . LYS A 1 181 ? -20.965 10.492 0.662 1.00 75.62 181 LYS A O 1
ATOM 1403 N N . ASP A 1 182 ? -19.897 9.060 -0.722 1.00 69.00 182 ASP A N 1
ATOM 1404 C CA . ASP A 1 182 ? -20.650 9.373 -1.937 1.00 69.00 182 ASP A CA 1
ATOM 1405 C C . ASP A 1 182 ? -21.150 8.070 -2.583 1.00 69.00 182 ASP A C 1
ATOM 1407 O O . ASP A 1 182 ? -20.416 7.355 -3.269 1.00 69.00 182 ASP A O 1
ATOM 1411 N N . GLY A 1 183 ? -22.395 7.694 -2.275 1.00 69.31 183 GLY A N 1
ATOM 1412 C CA . GLY A 1 183 ? -22.958 6.398 -2.671 1.00 69.31 183 GLY A CA 1
ATOM 1413 C C . GLY A 1 183 ? -22.160 5.216 -2.102 1.00 69.31 183 GLY A C 1
ATOM 1414 O O . GLY A 1 183 ? -21.985 5.116 -0.884 1.00 69.31 183 GLY A O 1
ATOM 1415 N N . ASP A 1 184 ? -21.683 4.339 -2.988 1.00 62.16 184 ASP A N 1
ATOM 1416 C CA . ASP A 1 184 ? -20.832 3.180 -2.659 1.00 62.16 184 ASP A CA 1
ATOM 1417 C C . ASP A 1 184 ? -19.330 3.510 -2.705 1.00 62.16 184 ASP A C 1
ATOM 1419 O O . ASP A 1 184 ? -18.481 2.652 -2.471 1.00 62.16 184 ASP A O 1
ATOM 1423 N N . THR A 1 185 ? -18.981 4.761 -3.009 1.00 63.03 185 THR A N 1
ATOM 1424 C CA . THR A 1 185 ? -17.597 5.220 -3.095 1.00 63.03 185 THR A CA 1
ATOM 1425 C C . THR A 1 185 ? -17.230 6.014 -1.849 1.00 63.03 185 THR A C 1
ATOM 1427 O O . THR A 1 185 ? -17.991 6.860 -1.370 1.00 63.03 185 THR A O 1
ATOM 1430 N N . LEU A 1 186 ? -16.029 5.766 -1.325 1.00 72.19 186 LEU A N 1
ATOM 1431 C CA . LEU A 1 186 ? -15.441 6.647 -0.331 1.00 72.19 186 LEU A CA 1
ATOM 1432 C C . LEU A 1 186 ? -14.570 7.699 -0.988 1.00 72.19 186 LEU A C 1
ATOM 1434 O O . LEU A 1 186 ? -13.590 7.395 -1.674 1.00 72.19 186 LEU A O 1
ATOM 1438 N N . VAL A 1 187 ? -14.918 8.937 -0.681 1.00 75.69 187 VAL A N 1
ATOM 1439 C CA . VAL A 1 187 ? -14.158 10.122 -1.013 1.00 75.69 187 VAL A CA 1
ATOM 1440 C C . VAL A 1 187 ? -13.467 10.587 0.253 1.00 75.69 187 VAL A C 1
ATOM 1442 O O . VAL A 1 187 ? -14.079 10.707 1.308 1.00 75.69 187 VAL A O 1
ATOM 1445 N N . VAL A 1 188 ? -12.176 10.851 0.167 1.00 76.19 188 VAL A N 1
ATOM 1446 C CA . VAL A 1 188 ? -11.417 11.331 1.316 1.00 76.19 188 VAL A CA 1
ATOM 1447 C C . VAL A 1 188 ? -11.073 12.799 1.116 1.00 76.19 188 VAL A C 1
ATOM 1449 O O . VAL A 1 188 ? -10.429 13.152 0.130 1.00 76.19 188 VAL A O 1
ATOM 1452 N N . ASP A 1 189 ? -11.512 13.637 2.055 1.00 74.19 189 ASP A N 1
ATOM 1453 C CA . ASP A 1 189 ? -11.185 15.059 2.105 1.00 74.19 189 ASP A CA 1
ATOM 1454 C C . ASP A 1 189 ? -9.913 15.291 2.931 1.00 74.19 189 ASP A C 1
ATOM 1456 O O . ASP A 1 189 ? -9.729 14.741 4.026 1.00 74.19 189 ASP A O 1
ATOM 1460 N N . VAL A 1 190 ? -9.026 16.118 2.382 1.00 70.12 190 VAL A N 1
ATOM 1461 C CA . VAL A 1 190 ? -7.735 16.472 2.965 1.00 70.12 190 VAL A CA 1
ATOM 1462 C C . VAL A 1 190 ? -7.724 17.980 3.191 1.00 70.12 190 VAL A C 1
ATOM 1464 O O . VAL A 1 190 ? -7.473 18.772 2.284 1.00 70.12 190 VAL A O 1
ATOM 1467 N N . SER A 1 191 ? -7.976 18.372 4.437 1.00 54.56 191 SER A N 1
ATOM 1468 C CA . SER A 1 191 ? -8.309 19.736 4.868 1.00 54.56 191 SER A CA 1
ATOM 1469 C C . SER A 1 191 ? -7.226 20.812 4.655 1.00 54.56 191 SER A C 1
ATOM 1471 O O . SER A 1 191 ? -7.468 21.980 4.955 1.00 54.56 191 SER A O 1
ATOM 1473 N N . SER A 1 192 ? -6.045 20.476 4.124 1.00 54.78 192 SER A N 1
ATOM 1474 C CA . SER A 1 192 ? -4.926 21.416 3.932 1.00 54.78 192 SER A CA 1
ATOM 1475 C C . SER A 1 192 ? -4.187 21.273 2.593 1.00 54.78 192 SER A C 1
ATOM 1477 O O . SER A 1 192 ? -3.006 21.612 2.510 1.00 54.78 192 SER A O 1
ATOM 1479 N N . GLY A 1 193 ? -4.861 20.771 1.555 1.00 58.50 193 GLY A N 1
ATOM 1480 C CA . GLY A 1 193 ? -4.233 20.403 0.283 1.00 58.50 193 GLY A CA 1
ATOM 1481 C C . GLY A 1 193 ? -3.732 18.959 0.310 1.00 58.50 193 GLY A C 1
ATOM 1482 O O . GLY A 1 193 ? -3.250 18.476 1.336 1.00 58.50 193 GLY A O 1
ATOM 1483 N N . SER A 1 194 ? -3.904 18.245 -0.805 1.00 59.00 194 SER A N 1
ATOM 1484 C CA . SER A 1 194 ? -3.583 16.818 -0.879 1.00 59.00 194 SER A CA 1
ATOM 1485 C C . SER A 1 194 ? -2.070 16.613 -0.979 1.00 59.00 194 SER A C 1
ATOM 1487 O O . SER A 1 194 ? -1.481 17.028 -1.975 1.00 59.00 194 SER A O 1
ATOM 1489 N N . PRO A 1 195 ? -1.432 15.925 -0.017 1.00 62.59 195 PRO A N 1
ATOM 1490 C CA . PRO A 1 195 ? -0.065 15.451 -0.184 1.00 62.59 195 PRO A CA 1
ATOM 1491 C C . PRO A 1 195 ? -0.016 14.174 -1.039 1.00 62.59 195 PRO A C 1
ATOM 1493 O O . PRO A 1 195 ? 1.058 13.640 -1.261 1.00 62.59 195 PRO A O 1
ATOM 1496 N N . VAL A 1 196 ? -1.180 13.663 -1.459 1.00 65.06 196 VAL A N 1
ATOM 1497 C CA . VAL A 1 196 ? -1.333 12.431 -2.228 1.00 65.06 196 VAL A CA 1
ATOM 1498 C C . VAL A 1 196 ? -1.350 12.744 -3.712 1.00 65.06 196 VAL A C 1
ATOM 1500 O O . VAL A 1 196 ? -2.175 13.539 -4.178 1.00 65.06 196 VAL A O 1
ATOM 1503 N N . CYS A 1 197 ? -0.485 12.054 -4.438 1.00 67.19 197 CYS A N 1
ATOM 1504 C CA . CYS A 1 197 ? -0.302 12.125 -5.875 1.00 67.19 197 CYS A CA 1
ATOM 1505 C C . CYS A 1 197 ? -0.656 10.790 -6.557 1.00 67.19 197 CYS A C 1
ATOM 1507 O O . CYS A 1 197 ? -1.046 9.809 -5.927 1.00 67.19 197 CYS A O 1
ATOM 1509 N N . TRP A 1 198 ? -0.552 10.734 -7.887 1.00 59.00 198 TRP A N 1
ATOM 1510 C CA . TRP A 1 198 ? -0.836 9.511 -8.648 1.00 59.00 198 TRP A CA 1
ATOM 1511 C C . TRP A 1 198 ? 0.213 8.403 -8.426 1.00 59.00 198 TRP A C 1
ATOM 1513 O O . TRP A 1 198 ? -0.093 7.234 -8.637 1.00 59.00 198 TRP A O 1
ATOM 1523 N N . ASP A 1 199 ? 1.433 8.730 -7.996 1.00 64.38 199 ASP A N 1
ATOM 1524 C CA . ASP A 1 199 ? 2.472 7.768 -7.596 1.00 64.38 199 ASP A CA 1
ATOM 1525 C C . ASP A 1 199 ? 2.207 7.145 -6.215 1.00 64.38 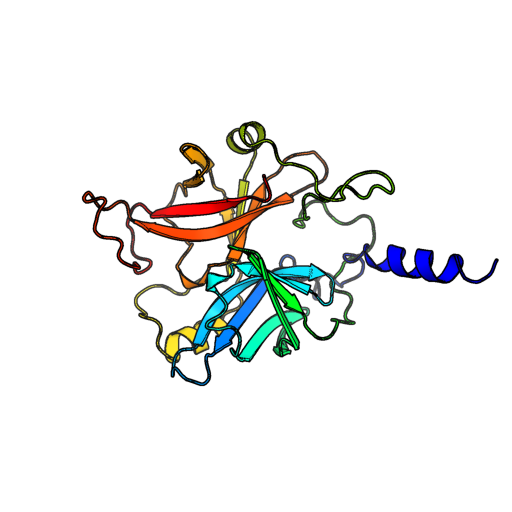199 ASP A C 1
ATOM 1527 O O . ASP A 1 199 ? 2.856 6.171 -5.827 1.00 64.38 199 ASP A O 1
ATOM 1531 N N . ASP A 1 200 ? 1.180 7.628 -5.513 1.00 73.75 200 ASP A N 1
ATOM 1532 C CA . ASP A 1 200 ? 0.696 7.042 -4.269 1.00 73.75 200 ASP A CA 1
ATOM 1533 C C . ASP A 1 200 ? -0.387 5.979 -4.481 1.00 73.75 200 ASP A C 1
ATOM 1535 O O . ASP A 1 200 ? -0.931 5.472 -3.505 1.00 73.75 200 ASP A O 1
ATOM 1539 N N . LEU A 1 201 ? -0.732 5.589 -5.715 1.00 83.94 201 LEU A N 1
ATOM 1540 C CA . LEU A 1 201 ? -1.683 4.487 -5.928 1.00 83.94 201 LEU A CA 1
ATOM 1541 C C . LEU A 1 201 ? -1.310 3.260 -5.074 1.00 83.94 201 LEU A C 1
ATOM 1543 O O . LEU A 1 201 ? -0.143 2.883 -4.980 1.00 83.94 201 LEU A O 1
ATOM 1547 N N . GLY A 1 202 ? -2.308 2.664 -4.417 1.00 85.31 202 GLY A N 1
ATOM 1548 C CA . GLY A 1 202 ? -2.107 1.626 -3.403 1.00 85.31 202 GLY A CA 1
ATOM 1549 C C . GLY A 1 202 ? -1.757 2.140 -1.995 1.00 85.31 202 GLY A C 1
ATOM 1550 O O . GLY A 1 202 ? -1.434 1.333 -1.123 1.00 85.31 202 GLY A O 1
ATOM 1551 N N . LEU A 1 203 ? -1.842 3.450 -1.737 1.00 88.75 203 LEU A N 1
ATOM 1552 C CA . LEU A 1 203 ? -1.726 4.042 -0.399 1.00 88.75 203 LEU A CA 1
ATOM 1553 C C . LEU A 1 203 ? -2.785 3.464 0.554 1.00 88.75 203 LEU A C 1
ATOM 1555 O O . LEU A 1 203 ? -3.959 3.436 0.186 1.00 88.75 203 LEU A O 1
ATOM 1559 N N . PRO A 1 204 ? -2.437 3.028 1.774 1.00 89.50 204 PRO A N 1
ATOM 1560 C CA . PRO A 1 204 ? -3.425 2.542 2.730 1.00 89.50 204 PRO A CA 1
ATOM 1561 C C . PRO A 1 204 ? -4.243 3.688 3.351 1.00 89.50 204 PRO A C 1
ATOM 1563 O O . PRO A 1 204 ? -3.679 4.663 3.854 1.00 89.50 204 PRO A O 1
ATOM 1566 N N . LEU A 1 205 ? -5.572 3.526 3.392 1.00 89.12 205 LEU A N 1
ATOM 1567 C CA . LEU A 1 205 ? -6.453 4.301 4.277 1.00 89.12 205 LEU A CA 1
ATOM 1568 C C . LEU A 1 205 ? -6.538 3.593 5.622 1.00 89.12 205 LEU A C 1
ATOM 1570 O O . LEU A 1 205 ? -6.915 2.425 5.684 1.00 89.12 205 LEU A O 1
ATOM 1574 N N . GLU A 1 206 ? -6.199 4.295 6.697 1.00 88.50 206 GLU A N 1
ATOM 1575 C CA . GLU A 1 206 ? -6.101 3.732 8.038 1.00 88.50 206 GLU A CA 1
ATOM 1576 C C . GLU A 1 206 ? -7.066 4.449 8.977 1.00 88.50 206 GLU A C 1
ATOM 1578 O O . GLU A 1 206 ? -6.953 5.657 9.162 1.00 88.50 206 GLU A O 1
ATOM 1583 N N . CYS A 1 207 ? -7.964 3.717 9.629 1.00 89.00 207 CYS A N 1
ATOM 1584 C CA . CYS A 1 207 ? -8.952 4.284 10.545 1.00 89.00 207 CYS A CA 1
ATOM 1585 C C . CYS A 1 207 ? -8.892 3.629 11.926 1.00 89.00 207 CYS A C 1
ATOM 1587 O O . CYS A 1 207 ? -8.556 2.447 12.076 1.00 89.00 207 CYS A O 1
ATOM 1589 N N . LEU A 1 208 ? -9.210 4.407 12.958 1.00 88.56 208 LEU A N 1
ATOM 1590 C CA . LEU A 1 208 ? -9.283 3.948 14.340 1.00 88.56 208 LEU A CA 1
ATOM 1591 C C . LEU A 1 208 ? -10.689 3.405 14.649 1.00 88.56 208 LEU A C 1
ATOM 1593 O O . LEU A 1 208 ? -11.525 4.110 15.200 1.00 88.56 208 LEU A O 1
ATOM 1597 N N . LEU A 1 209 ? -10.942 2.142 14.292 1.00 84.31 209 LEU A N 1
ATOM 1598 C CA . LEU A 1 209 ? -12.269 1.515 14.451 1.00 84.31 209 LEU A CA 1
ATOM 1599 C C . LEU A 1 209 ? -12.546 0.999 15.869 1.00 84.31 209 LEU A C 1
ATOM 1601 O O . LEU A 1 209 ? -13.690 0.828 16.276 1.00 84.31 209 LEU A O 1
ATOM 1605 N N . ASP A 1 210 ? -11.497 0.699 16.632 1.00 77.69 210 ASP A N 1
ATOM 1606 C CA . ASP A 1 210 ? -11.618 0.182 17.989 1.00 77.69 210 ASP A CA 1
ATOM 1607 C C . ASP A 1 210 ? -10.427 0.611 18.864 1.00 77.69 210 ASP A C 1
ATOM 1609 O O . ASP A 1 210 ? -9.509 1.327 18.458 1.00 77.69 210 ASP A O 1
ATOM 1613 N N . LYS A 1 211 ? -10.406 0.125 20.108 1.00 72.19 211 LYS A N 1
ATOM 1614 C CA . LYS A 1 211 ? -9.320 0.404 21.062 1.00 72.19 211 LYS A CA 1
ATOM 1615 C C . LYS A 1 211 ? -8.009 -0.340 20.750 1.00 72.19 211 LYS A C 1
ATOM 1617 O O . LYS A 1 211 ? -7.034 -0.150 21.485 1.00 72.19 211 LYS A O 1
ATOM 1622 N N . ARG A 1 212 ? -7.976 -1.216 19.736 1.00 67.62 212 ARG A N 1
ATOM 1623 C CA . ARG A 1 212 ? -6.832 -2.086 19.410 1.00 67.62 212 ARG A CA 1
ATOM 1624 C C . ARG A 1 212 ? -5.816 -1.394 18.503 1.00 67.62 212 ARG A C 1
ATOM 1626 O O . ARG A 1 212 ? -4.648 -1.770 18.549 1.00 67.62 212 ARG A O 1
ATOM 1633 N N . GLY A 1 213 ? -6.212 -0.355 17.770 1.00 77.75 213 GLY A N 1
ATOM 1634 C CA . GLY A 1 213 ? -5.297 0.494 17.007 1.00 77.75 213 GLY A CA 1
ATOM 1635 C C . GLY A 1 213 ? -5.792 0.812 15.601 1.00 77.75 213 GLY A C 1
ATOM 1636 O O . GLY A 1 213 ? -6.962 0.630 15.273 1.00 77.75 213 GLY A O 1
ATOM 1637 N N . TRP A 1 214 ? -4.874 1.311 14.776 1.00 83.75 214 TRP A N 1
ATOM 1638 C CA . TRP A 1 214 ? -5.151 1.687 13.391 1.00 83.75 214 TRP A CA 1
ATOM 1639 C C . TRP A 1 214 ? -5.445 0.446 12.554 1.00 83.75 214 TRP A C 1
ATOM 1641 O O . TRP A 1 214 ? -4.725 -0.544 12.647 1.00 83.75 214 TRP A O 1
ATOM 1651 N N . THR A 1 215 ? -6.496 0.500 11.745 1.00 86.25 215 THR A N 1
ATOM 1652 C CA . THR A 1 215 ? -6.900 -0.584 10.848 1.00 86.25 215 THR A CA 1
ATOM 1653 C C . THR A 1 215 ? -6.879 -0.066 9.419 1.00 86.25 215 THR A C 1
ATOM 1655 O O . THR A 1 215 ? -7.493 0.960 9.145 1.00 86.25 215 THR A O 1
ATOM 1658 N N . GLN A 1 216 ? -6.170 -0.744 8.521 1.00 87.44 216 GLN A N 1
ATOM 1659 C CA . GLN A 1 216 ? -6.194 -0.447 7.098 1.00 87.44 216 GLN A CA 1
ATOM 1660 C C . GLN A 1 216 ? -7.546 -0.877 6.539 1.00 87.44 216 GLN A C 1
ATOM 1662 O O . GLN A 1 216 ? -7.832 -2.063 6.445 1.00 87.44 216 GLN A O 1
ATOM 1667 N N . VAL A 1 217 ? -8.377 0.087 6.178 1.00 87.31 217 VAL A N 1
ATOM 1668 C CA . VAL A 1 217 ? -9.740 -0.164 5.705 1.00 87.31 217 VAL A CA 1
ATOM 1669 C C . VAL A 1 217 ? -9.828 -0.227 4.188 1.00 87.31 217 VAL A C 1
ATOM 1671 O O . VAL A 1 217 ? -10.787 -0.782 3.662 1.00 87.31 217 VAL A O 1
ATOM 1674 N N . GLY A 1 218 ? -8.821 0.297 3.487 1.00 86.50 218 GLY A N 1
ATOM 1675 C CA . GLY A 1 218 ? -8.796 0.313 2.035 1.00 86.50 218 GLY A CA 1
ATOM 1676 C C . GLY A 1 218 ? -7.468 0.760 1.440 1.00 86.50 218 GLY A C 1
ATOM 1677 O O . GLY A 1 218 ? -6.474 0.956 2.149 1.00 86.50 218 GLY A O 1
ATOM 1678 N N . LEU A 1 219 ? -7.469 0.911 0.118 1.00 88.38 219 LEU A N 1
ATOM 1679 C CA . LEU A 1 219 ? -6.325 1.322 -0.693 1.00 88.38 219 LEU A CA 1
ATOM 1680 C C . LEU A 1 219 ? -6.724 2.413 -1.679 1.00 88.38 219 LEU A C 1
ATOM 1682 O O . LEU A 1 219 ? -7.817 2.377 -2.247 1.00 88.38 219 LEU A O 1
ATOM 1686 N N . LEU A 1 220 ? -5.815 3.353 -1.910 1.00 87.25 220 LEU A N 1
ATOM 1687 C CA . LEU A 1 220 ? -5.994 4.397 -2.900 1.00 87.25 220 LEU A CA 1
ATOM 1688 C C . LEU A 1 220 ? -6.078 3.784 -4.295 1.00 87.25 220 LEU A C 1
ATOM 1690 O O . LEU A 1 220 ? -5.127 3.158 -4.767 1.00 87.25 220 LEU A O 1
ATOM 1694 N N . HIS A 1 221 ? -7.207 3.998 -4.961 1.00 81.75 221 HIS A N 1
ATOM 1695 C CA . HIS A 1 221 ? -7.461 3.464 -6.293 1.00 81.75 221 HIS A CA 1
ATOM 1696 C C . HIS A 1 221 ? -7.329 4.506 -7.398 1.00 81.75 221 HIS A C 1
ATOM 1698 O O . HIS A 1 221 ? -6.875 4.194 -8.504 1.00 81.75 221 HIS A O 1
ATOM 1704 N N . SER A 1 222 ? -7.770 5.732 -7.132 1.00 75.44 222 SER A N 1
ATOM 1705 C CA . SER A 1 222 ? -7.653 6.824 -8.086 1.00 75.44 222 SER A CA 1
ATOM 1706 C C . SER A 1 222 ? -7.686 8.176 -7.406 1.00 75.44 222 SER A C 1
ATOM 1708 O O . SER A 1 222 ? -8.300 8.369 -6.361 1.00 75.44 222 SER A O 1
ATOM 1710 N N . VAL A 1 223 ? -7.032 9.112 -8.070 1.00 73.00 223 VAL A N 1
ATOM 1711 C CA . VAL A 1 223 ? -6.924 10.514 -7.702 1.00 73.00 223 VAL A CA 1
ATOM 1712 C C . VAL A 1 223 ? -7.571 11.275 -8.857 1.00 73.00 223 VAL A C 1
ATOM 1714 O O . VAL A 1 223 ? -7.067 11.217 -9.979 1.00 73.00 223 VAL A O 1
ATOM 1717 N N . THR A 1 224 ? -8.724 11.903 -8.630 1.00 64.69 224 THR A N 1
ATOM 1718 C CA . THR A 1 224 ? -9.481 12.628 -9.670 1.00 64.69 224 THR A CA 1
ATOM 1719 C C . THR A 1 224 ? -9.679 14.080 -9.267 1.00 64.69 224 THR A C 1
ATOM 1721 O O . THR A 1 224 ? -9.952 14.353 -8.104 1.00 64.69 224 THR A O 1
ATOM 1724 N N . ARG A 1 225 ? -9.584 15.024 -10.206 1.00 61.00 225 ARG A N 1
ATOM 1725 C CA . ARG A 1 225 ? -9.920 16.432 -9.941 1.00 61.00 225 ARG A CA 1
ATOM 1726 C C . ARG A 1 225 ? -11.422 16.667 -10.049 1.00 61.00 225 ARG A C 1
ATOM 1728 O O . ARG A 1 225 ? -12.071 16.065 -10.901 1.00 61.00 225 ARG A O 1
ATOM 1735 N N . VAL A 1 226 ? -11.936 17.610 -9.260 1.00 54.09 226 VAL A N 1
ATOM 1736 C CA . VAL A 1 226 ? -13.178 18.311 -9.607 1.00 54.09 226 VAL A CA 1
ATOM 1737 C C . VAL A 1 226 ? -12.893 19.089 -10.892 1.00 54.09 226 VAL A C 1
ATOM 1739 O O . VAL A 1 226 ? -12.172 20.085 -10.877 1.00 54.09 226 VAL A O 1
ATOM 1742 N N . ILE A 1 227 ? -13.387 18.593 -12.019 1.00 49.44 227 ILE A N 1
ATOM 1743 C CA . ILE A 1 227 ? -13.501 19.373 -13.249 1.00 49.44 227 ILE A CA 1
ATOM 1744 C C . ILE A 1 227 ? -14.990 19.672 -13.369 1.00 49.44 227 ILE A C 1
ATOM 1746 O O . ILE A 1 227 ? -15.798 18.759 -13.217 1.00 49.44 227 ILE A O 1
ATOM 1750 N N . ASP A 1 228 ? -15.359 20.917 -13.665 1.00 43.50 228 ASP A N 1
ATOM 1751 C CA . ASP A 1 228 ? -16.753 21.331 -13.909 1.00 43.50 228 ASP A CA 1
ATOM 1752 C C . ASP A 1 228 ? -17.415 20.606 -15.115 1.00 43.50 228 ASP A C 1
ATOM 1754 O O . ASP A 1 228 ? -18.538 20.925 -15.497 1.00 43.50 228 ASP A O 1
ATOM 1758 N N . ASP A 1 229 ? -16.738 19.619 -15.720 1.00 43.66 229 ASP A N 1
ATOM 1759 C CA . ASP A 1 229 ? -17.188 18.817 -16.854 1.00 43.66 229 ASP A CA 1
ATOM 1760 C C . ASP A 1 229 ? -16.989 17.304 -16.574 1.00 43.66 229 ASP A C 1
ATOM 1762 O O . ASP A 1 229 ? -15.854 16.810 -16.591 1.00 43.66 229 ASP A O 1
ATOM 1766 N N . PRO A 1 230 ? -18.072 16.541 -16.323 1.00 45.56 230 PRO A N 1
ATOM 1767 C CA . PRO A 1 230 ? -18.023 15.123 -15.949 1.00 45.56 230 PRO A CA 1
ATOM 1768 C C . PRO A 1 230 ? -17.536 14.181 -17.064 1.00 45.56 230 PRO A C 1
ATOM 1770 O O . PRO A 1 230 ? -17.381 12.985 -16.821 1.00 45.56 230 PRO A O 1
ATOM 1773 N N . ASN A 1 231 ? -17.284 14.682 -18.279 1.00 41.56 231 ASN A N 1
ATOM 1774 C CA . ASN A 1 231 ? -16.873 13.859 -19.420 1.00 41.56 231 ASN A CA 1
ATOM 1775 C C . ASN A 1 231 ? -15.370 13.900 -19.729 1.00 41.56 231 ASN A C 1
ATOM 1777 O O . ASN A 1 231 ? -14.928 13.214 -20.652 1.00 41.56 231 ASN A O 1
ATOM 1781 N N . ASN A 1 232 ? -14.569 14.673 -18.989 1.00 39.56 232 ASN A N 1
ATOM 1782 C CA . ASN A 1 232 ? -13.155 14.868 -19.308 1.00 39.56 232 ASN A CA 1
ATOM 1783 C C . ASN A 1 232 ? -12.226 14.432 -18.164 1.00 39.56 232 ASN A C 1
ATOM 1785 O O . ASN A 1 232 ? -11.640 15.248 -17.457 1.00 39.56 232 ASN A O 1
ATOM 1789 N N . PHE A 1 233 ? -12.074 13.118 -17.980 1.00 42.44 233 PHE A N 1
ATOM 1790 C CA . PHE A 1 233 ? -11.139 12.547 -17.009 1.00 42.44 233 PHE A CA 1
ATOM 1791 C C . PHE A 1 233 ? -9.691 12.719 -17.493 1.00 42.44 233 PHE A C 1
ATOM 1793 O O . PHE A 1 233 ? -9.211 11.962 -18.334 1.00 42.44 233 PHE A O 1
ATOM 1800 N N . THR A 1 234 ? -8.967 13.696 -16.947 1.00 43.66 234 THR A N 1
ATOM 1801 C CA . THR A 1 234 ? -7.522 13.848 -17.185 1.00 43.66 234 THR A CA 1
ATOM 1802 C C . THR A 1 234 ? -6.725 13.423 -15.949 1.00 43.66 234 THR A C 1
ATOM 1804 O O . THR A 1 234 ? -7.023 13.830 -14.828 1.00 43.66 234 THR A O 1
ATOM 1807 N N . LEU A 1 235 ? -5.706 12.575 -16.148 1.00 47.09 235 LEU A N 1
ATOM 1808 C CA . LEU A 1 235 ? -4.713 12.215 -15.125 1.00 47.09 235 LEU A CA 1
ATOM 1809 C C . LEU A 1 235 ? -3.944 13.479 -14.731 1.00 47.09 235 LEU A C 1
ATOM 1811 O O . LEU A 1 235 ? -3.209 14.030 -15.549 1.00 47.09 235 LEU A O 1
ATOM 1815 N N . SER A 1 236 ? -4.140 13.967 -13.508 1.00 46.50 236 SER A N 1
ATOM 1816 C CA . SER A 1 236 ? -3.649 15.286 -13.124 1.00 46.50 236 SER A CA 1
ATOM 1817 C C . SER A 1 236 ? -2.331 15.282 -12.354 1.00 46.50 236 SER A C 1
ATOM 1819 O O . SER A 1 236 ? -2.106 14.432 -11.495 1.00 46.50 236 SER A O 1
ATOM 1821 N N . GLU A 1 237 ? -1.518 16.313 -12.591 1.00 51.53 237 GLU A N 1
ATOM 1822 C CA . GLU A 1 237 ? -0.364 16.680 -11.762 1.00 51.53 237 GLU A CA 1
ATOM 1823 C C . GLU A 1 237 ? -0.798 17.149 -10.357 1.00 51.53 237 GLU A C 1
ATOM 1825 O O . GLU A 1 237 ? -1.918 17.628 -10.168 1.00 51.53 237 GLU A O 1
ATOM 1830 N N . CYS A 1 238 ? 0.093 17.029 -9.371 1.00 55.88 238 CYS A N 1
ATOM 1831 C CA . CYS A 1 238 ? -0.183 17.236 -7.940 1.00 55.88 238 CYS A CA 1
ATOM 1832 C C . CYS A 1 238 ? -0.499 18.681 -7.503 1.00 55.88 238 CYS A C 1
ATOM 1834 O O . CYS A 1 238 ? -0.601 18.949 -6.310 1.00 55.88 238 CYS A O 1
ATOM 1836 N N . ASP A 1 239 ? -0.649 19.627 -8.431 1.00 51.62 239 ASP A N 1
ATOM 1837 C CA . ASP A 1 239 ? -0.809 21.038 -8.079 1.00 51.62 239 ASP A CA 1
ATOM 1838 C C . ASP A 1 239 ? -2.281 21.396 -7.770 1.00 51.62 239 ASP A C 1
ATOM 1840 O O . ASP A 1 239 ? -3.133 21.459 -8.659 1.00 51.62 239 ASP A O 1
ATOM 1844 N N . ASN A 1 240 ? -2.537 21.650 -6.480 1.00 46.91 240 ASN A N 1
ATOM 1845 C CA . ASN A 1 240 ? -3.515 22.562 -5.852 1.00 46.91 240 ASN A CA 1
ATOM 1846 C C . ASN A 1 240 ? -5.020 22.502 -6.187 1.00 46.91 240 ASN A C 1
ATOM 1848 O O . ASN A 1 240 ? -5.771 23.322 -5.658 1.00 46.91 240 ASN A O 1
ATOM 1852 N N . ALA A 1 241 ? -5.509 21.577 -7.007 1.00 44.91 241 ALA A N 1
ATOM 1853 C CA . ALA A 1 241 ? -6.953 21.449 -7.225 1.00 44.91 241 ALA A CA 1
ATOM 1854 C C . ALA A 1 241 ? -7.632 20.617 -6.123 1.00 44.91 241 ALA A C 1
ATOM 1856 O O . ALA A 1 241 ? -6.998 19.776 -5.491 1.00 44.91 241 ALA A O 1
ATOM 1857 N N . ALA A 1 242 ? -8.937 20.822 -5.922 1.00 49.91 242 ALA A N 1
ATOM 1858 C CA . ALA A 1 242 ? -9.766 19.905 -5.148 1.00 49.91 242 ALA A CA 1
ATOM 1859 C C . ALA A 1 242 ? -9.700 18.515 -5.800 1.00 49.91 242 ALA A C 1
ATOM 1861 O O . ALA A 1 242 ? -10.151 18.313 -6.933 1.00 49.91 242 ALA A O 1
ATOM 1862 N N . VAL A 1 243 ? -9.060 17.582 -5.105 1.00 58.56 243 VAL A N 1
ATOM 1863 C CA . VAL A 1 243 ? -8.862 16.209 -5.552 1.00 58.56 243 VAL A CA 1
ATOM 1864 C C . VAL A 1 243 ? -9.812 15.322 -4.764 1.00 58.56 243 VAL A C 1
ATOM 1866 O O . VAL A 1 243 ? -9.720 15.243 -3.543 1.00 58.56 243 VAL A O 1
ATOM 1869 N N . TYR A 1 244 ? -10.686 14.610 -5.466 1.00 62.66 244 TYR A N 1
ATOM 1870 C CA . TYR A 1 244 ? -11.348 13.447 -4.907 1.00 62.66 244 TYR A CA 1
ATOM 1871 C C . TYR A 1 244 ? -10.375 12.279 -4.908 1.00 62.66 244 TYR A C 1
ATOM 1873 O O . TYR A 1 244 ? -9.883 11.830 -5.948 1.00 62.66 244 TYR A O 1
ATOM 1881 N N . ILE A 1 245 ? -10.081 11.812 -3.704 1.00 71.31 245 ILE A N 1
ATOM 1882 C CA . ILE A 1 245 ? -9.230 10.662 -3.464 1.00 71.31 245 ILE A CA 1
ATOM 1883 C C . ILE A 1 245 ? -10.160 9.472 -3.245 1.00 71.31 245 ILE A C 1
ATOM 1885 O O . ILE A 1 245 ? -10.821 9.382 -2.209 1.00 71.31 245 ILE A O 1
ATOM 1889 N N . LEU A 1 246 ? -10.237 8.591 -4.244 1.00 72.25 246 LEU A N 1
ATOM 1890 C CA . LEU A 1 246 ? -11.104 7.421 -4.211 1.00 72.25 246 LEU A CA 1
ATOM 1891 C C . LEU A 1 246 ? -10.367 6.242 -3.591 1.00 72.25 246 LEU A C 1
ATOM 1893 O O . LEU A 1 246 ? -9.355 5.768 -4.124 1.00 72.25 246 LEU A O 1
ATOM 1897 N N . TYR A 1 247 ? -10.929 5.734 -2.503 1.00 75.94 247 TYR A N 1
ATOM 1898 C CA . TYR A 1 247 ? -10.456 4.520 -1.859 1.00 75.94 247 TYR A CA 1
ATOM 1899 C C . TYR A 1 247 ? -11.361 3.349 -2.177 1.00 75.94 247 TYR A C 1
ATOM 1901 O O . TYR A 1 247 ? -12.584 3.465 -2.169 1.00 75.94 247 TYR A O 1
ATOM 1909 N N . ILE A 1 248 ? -10.733 2.198 -2.391 1.00 73.44 248 ILE A N 1
ATOM 1910 C CA . ILE A 1 248 ? -11.438 0.927 -2.410 1.00 73.44 248 ILE A CA 1
ATOM 1911 C C . ILE A 1 248 ? -11.290 0.307 -1.046 1.00 73.44 248 ILE A C 1
ATOM 1913 O O . ILE A 1 248 ? -10.176 0.092 -0.564 1.00 73.44 248 ILE A O 1
ATOM 1917 N N . LEU A 1 249 ? -12.433 0.058 -0.432 1.00 74.38 249 LEU A N 1
ATOM 1918 C CA . LEU A 1 249 ? -12.510 -0.554 0.870 1.00 74.38 249 LEU A CA 1
ATOM 1919 C C . LEU A 1 249 ? -12.489 -2.068 0.780 1.00 74.38 249 LEU A C 1
ATOM 1921 O O . LEU A 1 249 ? -12.896 -2.667 -0.211 1.00 74.38 249 LEU A O 1
ATOM 1925 N N . PHE A 1 250 ? -12.087 -2.684 1.881 1.00 70.00 250 PHE A N 1
ATOM 1926 C CA . PHE A 1 250 ? -12.301 -4.103 2.124 1.00 70.00 250 PHE A CA 1
ATOM 1927 C C . PHE A 1 250 ? -13.743 -4.346 2.613 1.00 70.00 250 PHE A C 1
ATOM 1929 O O . PHE A 1 250 ? -13.965 -4.913 3.684 1.00 70.00 250 PHE A O 1
ATOM 1936 N N . SER A 1 251 ? -14.722 -3.850 1.854 1.00 64.00 251 SER A N 1
ATOM 1937 C CA . SER A 1 251 ? -16.156 -4.086 2.045 1.00 64.00 251 SER A CA 1
ATOM 1938 C C . SER A 1 251 ? -16.725 -4.751 0.793 1.00 64.00 251 SER A C 1
ATOM 1940 O O . SER A 1 251 ? -16.257 -4.456 -0.304 1.00 64.00 251 SER A O 1
ATOM 1942 N N . ASP A 1 252 ? -17.702 -5.641 0.975 1.00 51.16 252 ASP A N 1
ATOM 1943 C CA . ASP A 1 252 ? -18.491 -6.195 -0.136 1.00 51.16 252 ASP A CA 1
ATOM 1944 C C . ASP A 1 252 ? -19.345 -5.092 -0.782 1.00 51.16 252 ASP A C 1
ATOM 1946 O O . ASP A 1 252 ? -20.001 -4.352 -0.007 1.00 51.16 252 ASP A O 1
#

pLDDT: mean 71.14, std 17.76, range [34.12, 95.31]

Secondary structure (DSSP, 8-state):
--SSHHHHHHHGGG-------TTT--TTTTEEEEEEE-TTSS-EEEEEEEEEETTEEEEEGGGSS-TT-EEEEEEEETTEEEEEEEEEEEEETTEEEEEE----S--S--SSPPTTS-B-SB---SSS-SBPPPPHHHHHSS-EEEEEEPPPSS--SS-HHHHHHHHH---EEEEEEEEEEETTEEEEE-TT-----GGGTTPEEEEEEETTEEEEEEEEEEEEE--S-TT------SSSS-EEEEEEES--

Organism: Necator americanus (NCBI:txid51031)